Protein AF-0000000084585870 (afdb_homodimer)

Sequence (340 aa):
MYAIVGYFDEVTESKIVKLWEELWNTAITDYPYRRKGHRPHLTFSSFTEFNPDLLQEIEQLTSLYEAITLRFRLFGSFMKSDSFLLLPDPISMLTDLHQEIYSLQAAPSLYTPENWIPHMTIANHLNPDQQAAVQHLVKQRLDPFSGTLSKIALIQITEPAVIELQISTIMYAIVGYFDEVTESKIVKLWEELWNTAITDYPYRRKGHRPHLTFSSFTEFNPDLLQEIEQLTSLYEAITLRFRLFGSFMKSDSFLLLPDPISMLTDLHQEIYSLQAAPSLYTPENWIPHMTIANHLNPDQQAAVQHLVKQRLDPFSGTLSKIALIQITEPAVIELQISTI

pLDDT: mean 94.09, std 6.44, range [62.81, 98.81]

InterPro domains:
  IPR009097 Cyclic phosphodiesterase [SSF55144] (2-157)

Foldseek 3Di:
DKFKKFDWDPVVQVLLVVLLVVCVVVVLDCFQQQAAPRTWIKTLWDDDDDDPVLQVLQQVLQVVDAKDKWKFADWDDDPPFFWIWTATDDDVVVLVSSQSSVVSDPDDTPDDSVRHGIITTSGGPGDPVSSVVSVVSCVVRDHIDMIIRFKIFMWDDDRHHIGTPDIHTD/DKFKKFDWDPVVQVLLVVLQVVCVVVVLACAQQQAAPRTWIKTLWDDDDDDPVLQVLQQVLQVPDAKDKWKFADWDDDPPFFWIWTATDDDVVVLVSSQSSVVSDPDDTPDDSVRHGIITTSGGPGDPVSSVVSVVSCVVRDHIDMIIRFKIFMWDDDRHHIGTPDIHTD

Radius of gyration: 21.09 Å; Cα contacts (8 Å, |Δi|>4): 665; chains: 2; bounding box: 43×59×44 Å

Nearest PDB structures (foldseek):
  5ldo-assembly1_A  TM=6.213E-01  e=5.502E-06  Escherichia coli BL21(DE3)
  5ldo-assembly4_D  TM=6.549E-01  e=1.038E-05  Escherichia coli BL21(DE3)
  5ldi-assembly3_C  TM=6.314E-01  e=2.931E-05  Escherichia coli BL21(DE3)
  5ldi-assembly4_D  TM=6.289E-01  e=2.197E-05  Escherichia coli BL21(DE3)
  5ldo-assembly2_B  TM=6.139E-01  e=1.170E-04  Escherichia coli BL21(DE3)

Solvent-accessible surface area (backbone atoms only — not comparable to full-atom values): 18040 Å² total; per-residue (Å²): 80,34,33,37,31,33,31,51,35,69,69,43,41,50,56,52,50,54,49,47,50,50,38,39,74,68,69,58,46,59,55,67,67,61,25,47,72,59,68,76,42,34,73,49,36,39,34,80,75,87,59,77,66,48,59,59,50,48,48,57,52,29,70,76,42,67,58,44,78,37,43,35,43,33,35,30,27,48,50,87,52,38,42,38,29,39,31,52,57,82,51,68,68,60,54,50,50,38,49,55,55,48,68,66,51,87,61,82,43,81,36,37,82,93,54,51,75,74,40,31,73,70,37,55,81,37,54,72,68,39,45,53,50,52,51,52,50,45,55,72,72,45,68,63,46,73,35,36,39,30,30,43,27,38,34,38,52,52,82,64,30,41,43,78,76,44,78,36,66,45,80,33,34,38,30,34,31,51,34,68,70,43,40,50,56,51,49,52,50,47,50,50,36,39,75,68,69,56,46,59,56,65,68,60,25,45,72,57,67,72,41,35,73,49,37,39,36,80,74,86,59,78,66,48,60,58,51,49,48,59,53,30,70,76,41,66,58,43,79,37,42,34,44,33,35,31,28,48,47,87,53,39,41,38,28,40,31,52,56,83,52,68,68,59,54,50,49,39,49,55,56,47,67,67,50,87,62,81,46,80,35,37,82,91,54,52,74,75,39,31,73,70,37,56,82,37,52,73,70,37,46,52,50,50,50,52,52,45,55,71,72,42,67,64,45,75,35,38,40,30,31,42,28,38,31,38,50,52,81,64,30,40,42,78,76,44,77,36,65,44

Structure (mmCIF, N/CA/C/O backbone):
data_AF-0000000084585870-model_v1
#
loop_
_entity.id
_entity.type
_entity.pdbx_description
1 polymer '2-5 RNA ligase'
#
loop_
_atom_site.group_PDB
_atom_site.id
_atom_site.type_symbol
_atom_site.label_atom_id
_atom_site.label_alt_id
_atom_site.label_comp_id
_atom_site.label_asym_id
_atom_site.label_entity_id
_atom_site.label_seq_id
_atom_site.pdbx_PDB_ins_code
_atom_site.Cartn_x
_atom_site.Cartn_y
_atom_site.Cartn_z
_atom_site.occupancy
_atom_site.B_iso_or_equiv
_atom_site.auth_seq_id
_atom_site.auth_comp_id
_atom_site.auth_asym_id
_atom_site.auth_atom_id
_atom_site.pdbx_PDB_model_num
ATOM 1 N N . MET A 1 1 ? -3.58 26.656 2.43 1 92.31 1 MET A N 1
ATOM 2 C CA . MET A 1 1 ? -4.25 25.391 2.121 1 92.31 1 MET A CA 1
ATOM 3 C C . MET A 1 1 ? -4.766 24.734 3.391 1 92.31 1 MET A C 1
ATOM 5 O O . MET A 1 1 ? -4.211 24.938 4.473 1 92.31 1 MET A O 1
ATOM 9 N N . TYR A 1 2 ? -5.906 24.031 3.301 1 93.5 2 TYR A N 1
ATOM 10 C CA . TYR A 1 2 ? -6.512 23.344 4.441 1 93.5 2 TYR A CA 1
ATOM 11 C C . TYR A 1 2 ? -6.562 21.844 4.215 1 93.5 2 TYR A C 1
ATOM 13 O O . TYR A 1 2 ? -6.488 21.375 3.074 1 93.5 2 TYR A O 1
ATOM 21 N N . ALA A 1 3 ? -6.605 21.156 5.34 1 94.88 3 ALA A N 1
ATOM 22 C CA . ALA A 1 3 ? -6.727 19.703 5.23 1 94.88 3 ALA A CA 1
ATOM 23 C C . ALA A 1 3 ? -7.441 19.109 6.445 1 94.88 3 ALA A C 1
ATOM 25 O O . ALA A 1 3 ? -7.402 19.688 7.531 1 94.88 3 ALA A O 1
ATOM 26 N N . ILE A 1 4 ? -8.18 18.078 6.219 1 96.06 4 ILE A N 1
ATOM 27 C CA . ILE A 1 4 ? -8.672 17.219 7.289 1 96.06 4 ILE A CA 1
ATOM 28 C C . ILE A 1 4 ? -7.746 16.016 7.461 1 96.06 4 ILE A C 1
ATOM 30 O O . ILE A 1 4 ? -7.512 15.273 6.508 1 96.06 4 ILE A O 1
ATOM 34 N N . VAL A 1 5 ? -7.199 15.891 8.688 1 97.81 5 VAL A N 1
ATOM 35 C CA . VAL A 1 5 ? -6.207 14.844 8.898 1 97.81 5 VAL A CA 1
ATOM 36 C C . VAL A 1 5 ? -6.594 14 10.109 1 97.81 5 VAL A C 1
ATOM 38 O O . VAL A 1 5 ? -7.395 14.438 10.945 1 97.81 5 VAL A O 1
ATOM 41 N N . GLY A 1 6 ? -6.141 12.781 10.102 1 98.56 6 GLY A N 1
ATOM 42 C CA . GLY A 1 6 ? -6.238 11.922 11.273 1 98.56 6 GLY A CA 1
ATOM 43 C C . GLY A 1 6 ? -4.941 11.82 12.047 1 98.56 6 GLY A C 1
ATOM 44 O O . GLY A 1 6 ? -3.879 11.578 11.469 1 98.56 6 GLY A O 1
ATOM 45 N N . TYR A 1 7 ? -5.062 12.07 13.344 1 98.81 7 TYR A N 1
ATOM 46 C CA . TYR A 1 7 ? -3.928 11.914 14.25 1 98.81 7 TYR A CA 1
ATOM 47 C C . TYR A 1 7 ? -4.016 10.594 15.008 1 98.81 7 TYR A C 1
ATOM 49 O O . TYR A 1 7 ? -5.105 10.047 15.195 1 98.81 7 TYR A O 1
ATOM 57 N N . PHE A 1 8 ? -2.863 10.133 15.414 1 98.81 8 PHE A N 1
ATOM 58 C CA . PHE A 1 8 ? -2.762 8.836 16.078 1 98.81 8 PHE A CA 1
ATOM 59 C C . PHE A 1 8 ? -2.635 9.008 17.594 1 98.81 8 PHE A C 1
ATOM 61 O O . PHE A 1 8 ? -2.471 10.133 18.078 1 98.81 8 PHE A O 1
ATOM 68 N N . ASP A 1 9 ? -2.803 7.875 18.328 1 98.62 9 ASP A N 1
ATOM 69 C CA . ASP A 1 9 ? -2.598 7.879 19.781 1 98.62 9 ASP A CA 1
ATOM 70 C C . ASP A 1 9 ? -1.159 8.258 20.125 1 98.62 9 ASP A C 1
ATOM 72 O O . ASP A 1 9 ? -0.283 8.25 19.25 1 98.62 9 ASP A O 1
ATOM 76 N N . GLU A 1 10 ? -0.955 8.492 21.391 1 98.19 10 GLU A N 1
ATOM 77 C CA . GLU A 1 10 ? 0.33 9.008 21.859 1 98.19 10 GLU A CA 1
ATOM 78 C C . GLU A 1 10 ? 1.454 8.016 21.578 1 98.19 10 GLU A C 1
ATOM 80 O O . GLU A 1 10 ? 2.568 8.406 21.234 1 98.19 10 GLU A O 1
ATOM 85 N N . VAL A 1 11 ? 1.196 6.762 21.812 1 98.25 11 VAL A N 1
ATOM 86 C CA . VAL A 1 11 ? 2.207 5.727 21.625 1 98.25 11 VAL A CA 1
ATOM 87 C C . VAL A 1 11 ? 2.652 5.691 20.172 1 98.25 11 VAL A C 1
ATOM 89 O O . VAL A 1 11 ? 3.852 5.656 19.875 1 98.25 11 VAL A O 1
ATOM 92 N N . THR A 1 12 ? 1.701 5.707 19.25 1 98.62 12 THR A N 1
ATOM 93 C CA . THR A 1 12 ? 1.994 5.684 17.828 1 98.62 12 THR A CA 1
ATOM 94 C C . THR A 1 12 ? 2.74 6.945 17.406 1 98.62 12 THR A C 1
ATOM 96 O O . THR A 1 12 ? 3.742 6.871 16.688 1 98.62 12 THR A O 1
ATOM 99 N N . GLU A 1 13 ? 2.264 8.078 17.844 1 98.5 13 GLU A N 1
ATOM 100 C CA . GLU A 1 13 ? 2.918 9.336 17.484 1 98.5 13 GLU A CA 1
ATOM 101 C C . GLU A 1 13 ? 4.352 9.375 18 1 98.5 13 GLU A C 1
ATOM 103 O O . GLU A 1 13 ? 5.262 9.82 17.297 1 98.5 13 GLU A O 1
ATOM 108 N N . SER A 1 14 ? 4.508 8.953 19.219 1 98.38 14 SER A N 1
ATOM 109 C CA . SER A 1 14 ? 5.84 8.961 19.812 1 98.38 14 SER A CA 1
ATOM 110 C C . SER A 1 14 ? 6.801 8.086 19.016 1 98.38 14 SER A C 1
ATOM 112 O O . SER A 1 14 ? 7.973 8.43 18.859 1 98.38 14 SER A O 1
ATOM 114 N N . LYS A 1 15 ? 6.332 6.949 18.578 1 98.19 15 LYS A N 1
ATOM 115 C CA . LYS A 1 15 ? 7.125 6.035 17.766 1 98.19 15 LYS A CA 1
ATOM 116 C C . LYS A 1 15 ? 7.621 6.723 16.5 1 98.19 15 LYS A C 1
ATOM 118 O O . LYS A 1 15 ? 8.797 6.613 16.141 1 98.19 15 LYS A O 1
ATOM 123 N N . ILE A 1 16 ? 6.773 7.453 15.812 1 98.62 16 ILE A N 1
ATOM 124 C CA . ILE A 1 16 ? 7.105 8.109 14.555 1 98.62 16 ILE A CA 1
ATOM 125 C C . ILE A 1 16 ? 7.992 9.328 14.828 1 98.62 16 ILE A C 1
ATOM 127 O O . ILE A 1 16 ? 8.93 9.594 14.078 1 98.62 16 ILE A O 1
ATOM 131 N N . VAL A 1 17 ? 7.676 10.031 15.875 1 98.5 17 VAL A N 1
ATOM 132 C CA . VAL A 1 17 ? 8.469 11.203 16.219 1 98.5 17 VAL A CA 1
ATOM 133 C C . VAL A 1 17 ? 9.898 10.781 16.562 1 98.5 17 VAL A C 1
ATOM 135 O O . VAL A 1 17 ? 10.852 11.461 16.172 1 98.5 17 VAL A O 1
ATOM 138 N N . LYS A 1 18 ? 10.07 9.688 17.281 1 98.44 18 LYS A N 1
ATOM 139 C CA . LYS A 1 18 ? 11.406 9.172 17.562 1 98.44 18 LYS A CA 1
ATOM 140 C C . LYS A 1 18 ? 12.156 8.852 16.281 1 98.44 18 LYS A C 1
ATOM 142 O O . LYS A 1 18 ? 13.352 9.141 16.156 1 98.44 18 LYS A O 1
ATOM 147 N N . LEU A 1 19 ? 11.469 8.258 15.359 1 98.38 19 LEU A N 1
ATOM 148 C CA . LEU A 1 19 ? 12.055 7.977 14.055 1 98.38 19 LEU A CA 1
ATOM 149 C C . LEU A 1 19 ? 12.461 9.266 13.352 1 98.38 19 LEU A C 1
ATOM 151 O O . LEU A 1 19 ? 13.555 9.359 12.797 1 98.38 19 LEU A O 1
ATOM 155 N N . TRP A 1 20 ? 11.586 10.242 13.398 1 98.5 20 TRP A N 1
ATOM 156 C CA . TRP A 1 20 ? 11.844 11.531 12.773 1 98.5 20 TRP A CA 1
ATOM 157 C C . TRP A 1 20 ? 13.07 12.195 13.398 1 98.5 20 TRP A C 1
ATOM 159 O O . TRP A 1 20 ? 13.883 12.797 12.688 1 98.5 20 TRP A O 1
ATOM 169 N N . GLU A 1 21 ? 13.172 12.125 14.688 1 98.38 21 GLU A N 1
ATOM 170 C CA . GLU A 1 21 ? 14.328 12.688 15.375 1 98.38 21 GLU A CA 1
ATOM 171 C C . GLU A 1 21 ? 15.625 12.039 14.891 1 98.38 21 GLU A C 1
ATOM 173 O O . GLU A 1 21 ? 16.625 12.734 14.664 1 98.38 21 GLU A O 1
ATOM 178 N N . GLU A 1 22 ? 15.602 10.781 14.742 1 98.12 22 GLU A N 1
ATOM 179 C CA . GLU A 1 22 ? 16.797 10.086 14.273 1 98.12 22 GLU A CA 1
ATOM 180 C C . GLU A 1 22 ? 17.125 10.461 12.836 1 98.12 22 GLU A C 1
ATOM 182 O O . GLU A 1 22 ? 18.297 10.648 12.484 1 98.12 22 GLU A O 1
ATOM 187 N N . LEU A 1 23 ? 16.109 10.523 11.977 1 98.31 23 LEU A N 1
ATOM 188 C CA . LEU A 1 23 ? 16.312 10.938 10.594 1 98.31 23 LEU A CA 1
ATOM 189 C C . LEU A 1 23 ? 16.938 12.328 10.531 1 98.31 23 LEU A C 1
ATOM 191 O O . LEU A 1 23 ? 17.812 12.578 9.703 1 98.31 23 LEU A O 1
ATOM 195 N N . TRP A 1 24 ? 16.438 13.164 11.398 1 97.5 24 TRP A N 1
ATOM 196 C CA . TRP A 1 24 ? 16.938 14.531 11.461 1 97.5 24 TRP A CA 1
ATOM 197 C C . TRP A 1 24 ? 18.359 14.562 12 1 97.5 24 TRP A C 1
ATOM 199 O O . TRP A 1 24 ? 19.25 15.203 11.422 1 97.5 24 TRP A O 1
ATOM 209 N N . ASN A 1 25 ? 18.609 13.852 13.062 1 97.62 25 ASN A N 1
ATOM 210 C CA . ASN A 1 25 ? 19.906 13.859 13.734 1 97.62 25 ASN A CA 1
ATOM 211 C C . ASN A 1 25 ? 21 13.266 12.852 1 97.62 25 ASN A C 1
ATOM 213 O O . ASN A 1 25 ? 22.172 13.633 12.977 1 97.62 25 ASN A O 1
ATOM 217 N N . THR A 1 26 ? 20.672 12.398 11.93 1 97.06 26 THR A N 1
ATOM 218 C CA . THR A 1 26 ? 21.641 11.781 11.023 1 97.06 26 THR A CA 1
ATOM 219 C C . THR A 1 26 ? 21.672 12.523 9.695 1 97.06 26 THR A C 1
ATOM 221 O O . THR A 1 26 ? 22.281 12.047 8.727 1 97.06 26 THR A O 1
ATOM 224 N N . ALA A 1 27 ? 21 13.648 9.57 1 97.06 27 ALA A N 1
ATOM 225 C CA . ALA A 1 27 ? 21.016 14.562 8.438 1 97.06 27 ALA A CA 1
ATOM 226 C C . ALA A 1 27 ? 20.469 13.891 7.18 1 97.06 27 ALA A C 1
ATOM 228 O O . ALA A 1 27 ? 20.922 14.164 6.07 1 97.06 27 ALA A O 1
ATOM 229 N N . ILE A 1 28 ? 19.578 12.992 7.398 1 97.44 28 ILE A N 1
ATOM 230 C CA . ILE A 1 28 ? 18.984 12.297 6.262 1 97.44 28 ILE A CA 1
ATOM 231 C C . ILE A 1 28 ? 17.891 13.164 5.641 1 97.44 28 ILE A C 1
ATOM 233 O O . ILE A 1 28 ? 17.828 13.305 4.418 1 97.44 28 ILE A O 1
ATOM 237 N N . THR A 1 29 ? 17.047 13.734 6.418 1 97.69 29 THR A N 1
ATOM 238 C CA . THR A 1 29 ? 15.961 14.586 5.934 1 97.69 29 THR A CA 1
ATOM 239 C C . THR A 1 29 ? 15.492 15.547 7.023 1 97.69 29 THR A C 1
ATOM 241 O O . THR A 1 29 ? 15.594 15.234 8.211 1 97.69 29 THR A O 1
ATOM 244 N N . ASP A 1 30 ? 14.992 16.688 6.621 1 97.25 30 ASP A N 1
ATOM 245 C CA . ASP A 1 30 ? 14.438 17.656 7.555 1 97.25 30 ASP A CA 1
ATOM 246 C C . ASP A 1 30 ? 12.914 17.703 7.453 1 97.25 30 ASP A C 1
ATOM 248 O O . ASP A 1 30 ? 12.273 18.578 8.047 1 97.25 30 ASP A O 1
ATOM 252 N N . TYR A 1 31 ? 12.305 16.75 6.812 1 96.44 31 TYR A N 1
ATOM 253 C CA . TYR A 1 31 ? 10.898 16.719 6.441 1 96.44 31 TYR A CA 1
ATOM 254 C C . TYR A 1 31 ? 10.016 17.031 7.645 1 96.44 31 TYR A C 1
ATOM 256 O O . TYR A 1 31 ? 9.109 17.875 7.555 1 96.44 31 TYR A O 1
ATOM 264 N N . PRO A 1 32 ? 10.266 16.453 8.805 1 94.75 32 PRO A N 1
ATOM 265 C CA . PRO A 1 32 ? 9.328 16.656 9.906 1 94.75 32 PRO A CA 1
ATOM 266 C C . PRO A 1 32 ? 9.422 18.062 10.5 1 94.75 32 PRO A C 1
ATOM 268 O O . PRO A 1 32 ? 8.523 18.5 11.227 1 94.75 32 PRO A O 1
ATOM 271 N N . TYR A 1 33 ? 10.43 18.766 10.156 1 96.12 33 TYR A N 1
ATOM 272 C CA . TYR A 1 33 ? 10.695 20.016 10.859 1 96.12 33 TYR A CA 1
ATOM 273 C C . TYR A 1 33 ? 10.578 21.203 9.922 1 96.12 33 TYR A C 1
ATOM 275 O O . TYR A 1 33 ? 10.938 22.328 10.289 1 96.12 33 TYR A O 1
ATOM 283 N N . ARG A 1 34 ? 10.102 20.938 8.734 1 95.88 34 ARG A N 1
ATOM 284 C CA . ARG A 1 34 ? 9.977 22 7.75 1 95.88 34 ARG A CA 1
ATOM 285 C C . ARG A 1 34 ? 8.867 22.984 8.141 1 95.88 34 ARG A C 1
ATOM 287 O O . ARG A 1 34 ? 8.898 24.156 7.742 1 95.88 34 ARG A O 1
ATOM 294 N N . ARG A 1 35 ? 7.887 22.516 8.797 1 96.19 35 ARG A N 1
ATOM 295 C CA . ARG A 1 35 ? 6.805 23.344 9.32 1 96.19 35 ARG A CA 1
ATOM 296 C C . ARG A 1 35 ? 6.602 23.094 10.812 1 96.19 35 ARG A C 1
ATOM 298 O O . ARG A 1 35 ? 6.566 21.953 11.258 1 96.19 35 ARG A O 1
ATOM 305 N N . LYS A 1 36 ? 6.477 24.25 11.469 1 97.19 36 LYS A N 1
ATOM 306 C CA . LYS A 1 36 ? 6.18 24.141 12.891 1 97.19 36 LYS A CA 1
ATOM 307 C C . LYS A 1 36 ? 4.805 23.516 13.117 1 97.19 36 LYS A C 1
ATOM 309 O O . LYS A 1 36 ? 3.838 23.859 12.438 1 97.19 36 LYS A O 1
ATOM 314 N N . GLY A 1 37 ? 4.727 22.531 13.984 1 97.06 37 GLY A N 1
ATOM 315 C CA . GLY A 1 37 ? 3.447 21.938 14.344 1 97.06 37 GLY A CA 1
ATOM 316 C C . GLY A 1 37 ? 3.105 20.703 13.523 1 97.06 37 GLY A C 1
ATOM 317 O O . GLY A 1 37 ? 2.008 20.156 13.641 1 97.06 37 GLY A O 1
ATOM 318 N N . HIS A 1 38 ? 4.051 20.328 12.703 1 97.19 38 HIS A N 1
ATOM 319 C CA . HIS A 1 38 ? 3.84 19.125 11.898 1 97.19 38 HIS A CA 1
ATOM 320 C C . HIS A 1 38 ? 3.809 17.875 12.766 1 97.19 38 HIS A C 1
ATOM 322 O O . HIS A 1 38 ? 4.684 17.688 13.617 1 97.19 38 HIS A O 1
ATOM 328 N N . ARG A 1 39 ? 2.777 17.031 12.578 1 98.06 39 ARG A N 1
ATOM 329 C CA . ARG A 1 39 ? 2.592 15.789 13.32 1 98.06 39 ARG A CA 1
ATOM 330 C C . ARG A 1 39 ? 2.389 14.609 12.367 1 98.06 39 ARG A C 1
ATOM 332 O O . ARG A 1 39 ? 1.935 14.789 11.234 1 98.06 39 ARG A O 1
ATOM 339 N N . PRO A 1 40 ? 2.807 13.414 12.852 1 98.5 40 PRO A N 1
ATOM 340 C CA . PRO A 1 40 ? 2.396 12.25 12.062 1 98.5 40 PRO A CA 1
ATOM 341 C C . PRO A 1 40 ? 0.889 12.195 11.828 1 98.5 40 PRO A C 1
ATOM 343 O O . PRO A 1 40 ? 0.108 12.398 12.758 1 98.5 40 PRO A O 1
ATOM 346 N N . HIS A 1 41 ? 0.489 11.984 10.578 1 98.69 41 HIS A N 1
ATOM 347 C CA . HIS A 1 41 ? -0.94 12.055 10.297 1 98.69 41 HIS A CA 1
ATOM 348 C C . HIS A 1 41 ? -1.295 11.25 9.047 1 98.69 41 HIS A C 1
ATOM 350 O O . HIS A 1 41 ? -0.409 10.852 8.289 1 98.69 41 HIS A O 1
ATOM 356 N N . LEU A 1 42 ? -2.535 10.914 8.922 1 98.06 42 LEU A N 1
ATOM 357 C CA . LEU A 1 42 ? -3.174 10.492 7.68 1 98.06 42 LEU A CA 1
ATOM 358 C C . LEU A 1 42 ? -4.035 11.609 7.098 1 98.06 42 LEU A C 1
ATOM 360 O O . LEU A 1 42 ? -4.852 12.203 7.809 1 98.06 42 LEU A O 1
ATOM 364 N N . THR A 1 43 ? -3.824 11.906 5.828 1 96.56 43 THR A N 1
ATOM 365 C CA . THR A 1 43 ? -4.625 12.953 5.199 1 96.56 43 THR A CA 1
ATOM 366 C C . THR A 1 43 ? -5.891 12.367 4.582 1 96.56 43 THR A C 1
ATOM 368 O O . THR A 1 43 ? -5.828 11.398 3.818 1 96.56 43 THR A O 1
ATOM 371 N N . PHE A 1 44 ? -7.008 12.922 4.961 1 95.75 44 PHE A N 1
ATOM 372 C CA . PHE A 1 44 ? -8.281 12.477 4.418 1 95.75 44 PHE A CA 1
ATOM 373 C C . PHE A 1 44 ? -8.734 13.383 3.277 1 95.75 44 PHE A C 1
ATOM 375 O O . PHE A 1 44 ? -9.398 12.93 2.344 1 95.75 44 PHE A O 1
ATOM 382 N N . SER A 1 45 ? -8.5 14.617 3.43 1 92.88 45 SER A N 1
ATOM 383 C CA . SER A 1 45 ? -8.922 15.594 2.43 1 92.88 45 SER A CA 1
ATOM 384 C C . SER A 1 45 ? -8.086 16.875 2.514 1 92.88 45 SER A C 1
ATOM 386 O O . SER A 1 45 ? -7.555 17.203 3.576 1 92.88 45 SER A O 1
ATOM 388 N N . SER A 1 46 ? -7.945 17.5 1.414 1 92.62 46 SER A N 1
ATOM 389 C CA . SER A 1 46 ? -7.305 18.812 1.335 1 92.62 46 SER A CA 1
ATOM 390 C C . SER A 1 46 ? -8.086 19.766 0.424 1 92.62 46 SER A C 1
ATOM 392 O O . SER A 1 46 ? -8.656 19.328 -0.58 1 92.62 46 SER A O 1
ATOM 394 N N . PHE A 1 47 ? -8.117 21 0.773 1 89.75 47 PHE A N 1
ATOM 395 C CA . PHE A 1 47 ? -8.906 21.969 0.016 1 89.75 47 PHE A CA 1
ATOM 396 C C . PHE A 1 47 ? -8.383 23.391 0.237 1 89.75 47 PHE A C 1
ATOM 398 O O . PHE A 1 47 ? -7.719 23.656 1.241 1 89.75 47 PHE A O 1
ATOM 405 N N . THR A 1 48 ? -8.68 24.281 -0.698 1 88.88 48 THR A N 1
ATOM 406 C CA . THR A 1 48 ? -8.117 25.625 -0.676 1 88.88 48 THR A CA 1
ATOM 407 C C . THR A 1 48 ? -9.047 26.594 0.058 1 88.88 48 THR A C 1
ATOM 409 O O . THR A 1 48 ? -8.602 27.625 0.577 1 88.88 48 THR A O 1
ATOM 412 N N . GLU A 1 49 ? -10.289 26.281 0.05 1 84.88 49 GLU A N 1
ATOM 413 C CA . GLU A 1 49 ? -11.258 27.172 0.675 1 84.88 49 GLU A CA 1
ATOM 414 C C . GLU A 1 49 ? -11.891 26.531 1.9 1 84.88 49 GLU A C 1
ATOM 416 O O . GLU A 1 49 ? -12.273 25.359 1.863 1 84.88 49 GLU A O 1
ATOM 421 N N . PHE A 1 50 ? -11.953 27.375 2.889 1 81.81 50 PHE A N 1
ATOM 422 C CA . PHE A 1 50 ? -12.438 26.891 4.172 1 81.81 50 PHE A CA 1
ATOM 423 C C . PHE A 1 50 ? -13.859 27.375 4.434 1 81.81 50 PHE A C 1
ATOM 425 O O . PHE A 1 50 ? -14.148 28.562 4.32 1 81.81 50 PHE A O 1
ATOM 432 N N . ASN A 1 51 ? -14.734 26.484 4.715 1 86.94 51 ASN A N 1
ATOM 433 C CA . ASN A 1 51 ? -16.094 26.75 5.18 1 86.94 51 ASN A CA 1
ATOM 434 C C . ASN A 1 51 ? -16.234 26.484 6.676 1 86.94 51 ASN A C 1
ATOM 436 O O . ASN A 1 51 ? -16.125 25.344 7.117 1 86.94 51 ASN A O 1
ATOM 440 N N . PRO A 1 52 ? -16.594 27.516 7.504 1 89.06 52 PRO A N 1
ATOM 441 C CA . PRO A 1 52 ? -16.656 27.344 8.961 1 89.06 52 PRO A CA 1
ATOM 442 C C . PRO A 1 52 ? -17.641 26.266 9.383 1 89.06 52 PRO A C 1
ATOM 444 O O . PRO A 1 52 ? -17.531 25.703 10.477 1 89.06 52 PRO A O 1
ATOM 447 N N . ASP A 1 53 ? -18.625 25.953 8.578 1 90.88 53 ASP A N 1
ATOM 448 C CA . ASP A 1 53 ? -19.594 24.906 8.891 1 90.88 53 ASP A CA 1
ATOM 449 C C . ASP A 1 53 ? -18.906 23.547 9.055 1 90.88 53 ASP A C 1
ATOM 451 O O . ASP A 1 53 ? -19.453 22.641 9.695 1 90.88 53 ASP A O 1
ATOM 455 N N . LEU A 1 54 ? -17.734 23.453 8.492 1 91.31 54 LEU A N 1
ATOM 456 C CA . LEU A 1 54 ? -16.984 22.219 8.531 1 91.31 54 LEU A CA 1
ATOM 457 C C . LEU A 1 54 ? -16.625 21.828 9.961 1 91.31 54 LEU A C 1
ATOM 459 O O . LEU A 1 54 ? -16.578 20.641 10.305 1 91.31 54 LEU A O 1
ATOM 463 N N . LEU A 1 55 ? -16.422 22.875 10.75 1 93.44 55 LEU A N 1
ATOM 464 C CA . LEU A 1 55 ? -16.031 22.625 12.141 1 93.44 55 LEU A CA 1
ATOM 465 C C . LEU A 1 55 ? -17.125 21.828 12.867 1 93.44 55 LEU A C 1
ATOM 467 O O . LEU A 1 55 ? -16.828 20.812 13.492 1 93.44 55 LEU A O 1
ATOM 471 N N . GLN A 1 56 ? -18.312 22.281 12.719 1 94.44 56 GLN A N 1
ATOM 472 C CA . GLN A 1 56 ? -19.422 21.594 13.352 1 94.44 56 GLN A CA 1
ATOM 473 C C . GLN A 1 56 ? -19.672 20.219 12.711 1 94.44 56 GLN A C 1
ATOM 475 O O . GLN A 1 56 ? -19.984 19.25 13.406 1 94.44 56 GLN A O 1
ATOM 480 N N . GLU A 1 57 ? -19.531 20.156 11.492 1 94.81 57 GLU A N 1
ATOM 481 C CA . GLU A 1 57 ? -19.766 18.922 10.758 1 94.81 57 GLU A CA 1
ATOM 482 C C . GLU A 1 57 ? -18.75 17.844 11.164 1 94.81 57 GLU A C 1
ATOM 484 O O . GLU A 1 57 ? -19.109 16.672 11.336 1 94.81 57 GLU A O 1
ATOM 489 N N . ILE A 1 58 ? -17.516 18.234 11.32 1 95.06 58 ILE A N 1
ATOM 490 C CA . ILE A 1 58 ? -16.484 17.297 11.727 1 95.06 58 ILE A CA 1
ATOM 491 C C . ILE A 1 58 ? -16.766 16.781 13.133 1 95.06 58 ILE A C 1
ATOM 493 O O . ILE A 1 58 ? -16.641 15.586 13.406 1 95.06 58 ILE A O 1
ATOM 497 N N . GLU A 1 59 ? -17.125 17.688 13.977 1 95.75 59 GLU A N 1
ATOM 498 C CA . GLU A 1 59 ? -17.438 17.312 15.344 1 95.75 59 GLU A CA 1
ATOM 499 C C . GLU A 1 59 ? -18.578 16.297 15.383 1 95.75 59 GLU A C 1
ATOM 501 O O . GLU A 1 59 ? -18.516 15.32 16.125 1 95.75 59 GLU A O 1
ATOM 506 N N . GLN A 1 60 ? -19.594 16.578 14.641 1 96.31 60 GLN A N 1
ATOM 507 C CA . GLN A 1 60 ? -20.734 15.672 14.578 1 96.31 60 GLN A CA 1
ATOM 508 C C . GLN A 1 60 ? -20.328 14.312 14.023 1 96.31 60 GLN A C 1
ATOM 510 O O . GLN A 1 60 ? -20.734 13.273 14.555 1 96.31 60 GLN A O 1
ATOM 515 N N . LEU A 1 61 ? -19.562 14.336 13.016 1 96.06 61 LEU A N 1
ATOM 516 C CA . LEU A 1 61 ? -19.109 13.094 12.398 1 96.06 61 LEU A CA 1
ATOM 517 C C . LEU A 1 61 ? -18.281 12.273 13.375 1 96.06 61 LEU A C 1
ATOM 519 O O . LEU A 1 61 ? -18.484 11.062 13.508 1 96.06 61 LEU A O 1
ATOM 523 N N . THR A 1 62 ? -17.344 12.945 14.016 1 96.62 62 THR A N 1
ATOM 524 C CA . THR A 1 62 ? -16.406 12.227 14.875 1 96.62 62 THR A CA 1
ATOM 525 C C . THR A 1 62 ? -17.141 11.594 16.062 1 96.62 62 THR A C 1
ATOM 527 O O . THR A 1 62 ? -16.703 10.562 16.578 1 96.62 62 THR A O 1
ATOM 530 N N . SER A 1 63 ? -18.234 12.211 16.453 1 96.38 63 SER A N 1
ATOM 531 C CA . SER A 1 63 ? -19.016 11.68 17.578 1 96.38 63 SER A CA 1
ATOM 532 C C . SER A 1 63 ? -19.625 10.328 17.234 1 96.38 63 SER A C 1
ATOM 534 O O . SER A 1 63 ? -20.047 9.586 18.109 1 96.38 63 SER A O 1
ATOM 536 N N . LEU A 1 64 ? -19.641 9.961 15.977 1 95.62 64 LEU A N 1
ATOM 537 C CA . LEU A 1 64 ? -20.25 8.727 15.508 1 95.62 64 LEU A CA 1
ATOM 538 C C . LEU A 1 64 ? -19.203 7.625 15.367 1 95.62 64 LEU A C 1
ATOM 540 O O . LEU A 1 64 ? -19.531 6.48 15.047 1 95.62 64 LEU A O 1
ATOM 544 N N . TYR A 1 65 ? -18 7.98 15.539 1 95.75 65 TYR A N 1
ATOM 545 C CA . TYR A 1 65 ? -16.922 7.027 15.312 1 95.75 65 TYR A CA 1
ATOM 546 C C . TYR A 1 65 ? -16.156 6.742 16.594 1 95.75 65 TYR A C 1
ATOM 548 O O . TYR A 1 65 ? -16.125 7.57 17.516 1 95.75 65 TYR A O 1
ATOM 556 N N . GLU A 1 66 ? -15.633 5.562 16.641 1 96.62 66 GLU A N 1
ATOM 557 C CA . GLU A 1 66 ? -14.641 5.199 17.656 1 96.62 66 GLU A CA 1
ATOM 558 C C . GLU A 1 66 ? -13.242 5.133 17.047 1 96.62 66 GLU A C 1
ATOM 560 O O . GLU A 1 66 ? -13.078 5.176 15.828 1 96.62 66 GLU A O 1
ATOM 565 N N . ALA A 1 67 ? -12.297 5.086 17.984 1 98.06 67 ALA A N 1
ATOM 566 C CA . ALA A 1 67 ? -10.906 5 17.547 1 98.06 67 ALA A CA 1
ATOM 567 C C . ALA A 1 67 ? -10.711 3.818 16.594 1 98.06 67 ALA A C 1
ATOM 569 O O . ALA A 1 67 ? -11.328 2.766 16.766 1 98.06 67 ALA A O 1
ATOM 570 N N . ILE A 1 68 ? -9.906 4.027 15.555 1 97.88 68 ILE A N 1
ATOM 571 C CA . ILE A 1 68 ? -9.672 3.008 14.539 1 97.88 68 ILE A CA 1
ATOM 572 C C . ILE A 1 68 ? -8.234 2.496 14.648 1 97.88 68 ILE A C 1
ATOM 574 O O . ILE A 1 68 ? -7.285 3.266 14.5 1 97.88 68 ILE A O 1
ATOM 578 N N . THR A 1 69 ? -8.094 1.248 14.883 1 97.94 69 THR A N 1
ATOM 579 C CA . THR A 1 69 ? -6.766 0.643 14.922 1 97.94 69 THR A CA 1
ATOM 580 C C . THR A 1 69 ? -6.316 0.222 13.531 1 97.94 69 THR A C 1
ATOM 582 O O . THR A 1 69 ? -7.031 -0.499 12.828 1 97.94 69 THR A O 1
ATOM 585 N N . LEU A 1 70 ? -5.18 0.724 13.156 1 97.88 70 LEU A N 1
ATOM 586 C CA . LEU A 1 70 ? -4.59 0.425 11.859 1 97.88 70 LEU A CA 1
ATOM 587 C C . LEU A 1 70 ? -3.305 -0.383 12.016 1 97.88 70 LEU A C 1
ATOM 589 O O . LEU A 1 70 ? -2.498 -0.107 12.906 1 97.88 70 LEU A O 1
ATOM 593 N N . ARG A 1 71 ? -3.145 -1.391 11.172 1 97.44 71 ARG A N 1
ATOM 594 C CA . ARG A 1 71 ? -1.905 -2.16 11.141 1 97.44 71 ARG A CA 1
ATOM 595 C C . ARG A 1 71 ? -0.973 -1.652 10.047 1 97.44 71 ARG A C 1
ATOM 597 O O . ARG A 1 71 ? -1.394 -1.467 8.898 1 97.44 71 ARG A O 1
ATOM 604 N N . PHE A 1 72 ? 0.258 -1.405 10.469 1 97.94 72 PHE A N 1
ATOM 605 C CA . PHE A 1 72 ? 1.289 -0.974 9.531 1 97.94 72 PHE A CA 1
ATOM 606 C C . PHE A 1 72 ? 2.311 -2.08 9.297 1 97.94 72 PHE A C 1
ATOM 608 O O . PHE A 1 72 ? 3.162 -2.334 10.156 1 97.94 72 PHE A O 1
ATOM 615 N N . ARG A 1 73 ? 2.229 -2.668 8.172 1 97.06 73 ARG A N 1
ATOM 616 C CA . ARG A 1 73 ? 3.146 -3.754 7.844 1 97.06 73 ARG A CA 1
ATOM 617 C C . ARG A 1 73 ? 3.906 -3.459 6.555 1 97.06 73 ARG A C 1
ATOM 619 O O . ARG A 1 73 ? 4.84 -4.18 6.199 1 97.06 73 ARG A O 1
ATOM 626 N N . LEU A 1 74 ? 3.58 -2.348 5.879 1 97.31 74 LEU A N 1
ATOM 627 C CA . LEU A 1 74 ? 4.188 -1.976 4.605 1 97.31 74 LEU A CA 1
ATOM 628 C C . LEU A 1 74 ? 4.797 -0.58 4.68 1 97.31 74 LEU A C 1
ATOM 630 O O . LEU A 1 74 ? 4.266 0.297 5.367 1 97.31 74 LEU A O 1
ATOM 634 N N . PHE A 1 75 ? 5.867 -0.439 4.016 1 97.06 75 PHE A N 1
ATOM 635 C CA . PHE A 1 75 ? 6.328 0.881 3.602 1 97.06 75 PHE A CA 1
ATOM 636 C C . PHE A 1 75 ? 6.438 0.968 2.084 1 97.06 75 PHE A C 1
ATOM 638 O O . PHE A 1 75 ? 6.398 -0.054 1.395 1 97.06 75 PHE A O 1
ATOM 645 N N . GLY A 1 76 ? 6.488 2.166 1.576 1 96.44 76 GLY A N 1
ATOM 646 C CA . GLY A 1 76 ? 6.582 2.312 0.132 1 96.44 76 GLY A CA 1
ATOM 647 C C . GLY A 1 76 ? 6.652 3.76 -0.317 1 96.44 76 GLY A C 1
ATOM 648 O O . GLY A 1 76 ? 7.066 4.633 0.447 1 96.44 76 GLY A O 1
ATOM 649 N N . SER A 1 77 ? 6.395 3.92 -1.581 1 96.12 77 SER A N 1
ATOM 650 C CA . SER A 1 77 ? 6.395 5.227 -2.229 1 96.12 77 SER A CA 1
ATOM 651 C C . SER A 1 77 ? 5.461 5.246 -3.438 1 96.12 77 SER A C 1
ATOM 653 O O . SER A 1 77 ? 5.207 4.203 -4.047 1 96.12 77 SER A O 1
ATOM 655 N N . PHE A 1 78 ? 4.906 6.41 -3.668 1 95.19 78 PHE A N 1
ATOM 656 C CA . PHE A 1 78 ? 4.242 6.598 -4.953 1 95.19 78 PHE A CA 1
ATOM 657 C C . PHE A 1 78 ? 5.242 6.504 -6.098 1 95.19 78 PHE A C 1
ATOM 659 O O . PHE A 1 78 ? 6.391 6.93 -5.965 1 95.19 78 PHE A O 1
ATOM 666 N N . MET A 1 79 ? 4.688 5.996 -7.195 1 91.75 79 MET A N 1
ATOM 667 C CA . MET A 1 79 ? 5.531 5.961 -8.391 1 91.75 79 MET A CA 1
ATOM 668 C C . MET A 1 79 ? 5.871 7.371 -8.852 1 91.75 79 MET A C 1
ATOM 670 O O . MET A 1 79 ? 5.031 8.273 -8.789 1 91.75 79 MET A O 1
ATOM 674 N N . LYS A 1 80 ? 7.031 7.621 -9.273 1 86.88 80 LYS A N 1
ATOM 675 C CA . LYS A 1 80 ? 7.539 8.898 -9.766 1 86.88 80 LYS A CA 1
ATOM 676 C C . LYS A 1 80 ? 7.516 9.961 -8.664 1 86.88 80 LYS A C 1
ATOM 678 O O . LYS A 1 80 ? 7.258 11.133 -8.93 1 86.88 80 LYS A O 1
ATOM 683 N N . SER A 1 81 ? 7.457 9.508 -7.48 1 87.94 81 SER A N 1
ATOM 684 C CA . SER A 1 81 ? 7.562 10.414 -6.34 1 87.94 81 SER A CA 1
ATOM 685 C C . SER A 1 81 ? 8.844 10.164 -5.555 1 87.94 81 SER A C 1
ATOM 687 O O . SER A 1 81 ? 9.508 9.148 -5.746 1 87.94 81 SER A O 1
ATOM 689 N N . ASP A 1 82 ? 9.188 11.133 -4.781 1 91.12 82 ASP A N 1
ATOM 690 C CA . ASP A 1 82 ? 10.375 11.07 -3.938 1 91.12 82 ASP A CA 1
ATOM 691 C C . ASP A 1 82 ? 9.992 10.992 -2.461 1 91.12 82 ASP A C 1
ATOM 693 O O . ASP A 1 82 ? 10.656 11.594 -1.613 1 91.12 82 ASP A O 1
ATOM 697 N N . SER A 1 83 ? 8.875 10.375 -2.234 1 95.69 83 SER A N 1
ATOM 698 C CA . SER A 1 83 ? 8.383 10.266 -0.862 1 95.69 83 SER A CA 1
ATOM 699 C C . SER A 1 83 ? 8.68 8.891 -0.272 1 95.69 83 SER A C 1
ATOM 701 O O . SER A 1 83 ? 9.031 7.965 -1 1 95.69 83 SER A O 1
ATOM 703 N N . PHE A 1 84 ? 8.695 8.766 0.985 1 97.44 84 PHE A N 1
ATOM 704 C CA . PHE A 1 84 ? 8.719 7.523 1.753 1 97.44 84 PHE A CA 1
ATOM 705 C C . PHE A 1 84 ? 7.508 7.43 2.676 1 97.44 84 PHE A C 1
ATOM 707 O O . PHE A 1 84 ? 7.297 8.305 3.52 1 97.44 84 PHE A O 1
ATOM 714 N N . LEU A 1 85 ? 6.777 6.355 2.502 1 98.56 85 LEU A N 1
ATOM 715 C CA . LEU A 1 85 ? 5.465 6.25 3.135 1 98.56 85 LEU A CA 1
ATOM 716 C C . LEU A 1 85 ? 5.379 5 4.004 1 98.56 85 LEU A C 1
ATOM 718 O O . LEU A 1 85 ? 5.973 3.971 3.676 1 98.56 85 LEU A O 1
ATOM 722 N N . LEU A 1 86 ? 4.691 5.105 5.129 1 98.69 86 LEU A N 1
ATOM 723 C CA . LEU A 1 86 ? 4.109 3.938 5.781 1 98.69 86 LEU A CA 1
ATOM 724 C C . LEU A 1 86 ? 2.67 3.717 5.324 1 98.69 86 LEU A C 1
ATOM 726 O O . LEU A 1 86 ? 1.883 4.664 5.262 1 98.69 86 LEU A O 1
ATOM 730 N N . LEU A 1 87 ? 2.373 2.502 4.945 1 98.19 87 LEU A N 1
ATOM 731 C CA . LEU A 1 87 ? 1.072 2.172 4.375 1 98.19 87 LEU A CA 1
ATOM 732 C C . LEU A 1 87 ? 0.281 1.265 5.312 1 98.19 87 LEU A C 1
ATOM 734 O O . LEU A 1 87 ? 0.723 0.159 5.629 1 98.19 87 LEU A O 1
ATOM 738 N N . PRO A 1 88 ? -0.893 1.754 5.812 1 97.81 88 PRO A N 1
ATOM 739 C CA . PRO A 1 88 ? -1.711 0.856 6.633 1 97.81 88 PRO A CA 1
ATOM 740 C C . PRO A 1 88 ? -2.369 -0.253 5.812 1 97.81 88 PRO A C 1
ATOM 742 O O . PRO A 1 88 ? -2.639 -0.07 4.621 1 97.81 88 PRO A O 1
ATOM 745 N N . ASP A 1 89 ? -2.562 -1.415 6.523 1 95.25 89 ASP A N 1
ATOM 746 C CA . ASP A 1 89 ? -3.387 -2.449 5.902 1 95.25 89 ASP A CA 1
ATOM 747 C C . ASP A 1 89 ? -4.758 -1.9 5.516 1 95.25 89 ASP A C 1
ATOM 749 O O . ASP A 1 89 ? -5.332 -1.085 6.238 1 95.25 89 ASP A O 1
ATOM 753 N N . PRO A 1 90 ? -5.238 -2.34 4.375 1 91.81 90 PRO A N 1
ATOM 754 C CA . PRO A 1 90 ? -6.582 -1.88 4.023 1 91.81 90 PRO A CA 1
ATOM 755 C C . PRO A 1 90 ? -7.652 -2.379 4.992 1 91.81 90 PRO A C 1
ATOM 757 O O . PRO A 1 90 ? -7.645 -3.553 5.371 1 91.81 90 PRO A O 1
ATOM 760 N N . ILE A 1 91 ? -8.492 -1.485 5.383 1 89.94 91 ILE A N 1
ATOM 761 C CA . ILE A 1 91 ? -9.648 -1.873 6.18 1 89.94 91 ILE A CA 1
ATOM 762 C C . ILE A 1 91 ? -10.852 -1.015 5.789 1 89.94 91 ILE A C 1
ATOM 764 O O . ILE A 1 91 ? -10.703 0.172 5.492 1 89.94 91 ILE A O 1
ATOM 768 N N . SER A 1 92 ? -12.031 -1.644 5.824 1 88.94 92 SER A N 1
ATOM 769 C CA . SER A 1 92 ? -13.25 -0.986 5.352 1 88.94 92 SER A CA 1
ATOM 770 C C . SER A 1 92 ? -13.594 0.223 6.219 1 88.94 92 SER A C 1
ATOM 772 O O . SER A 1 92 ? -14.078 1.235 5.711 1 88.94 92 SER A O 1
ATOM 774 N N . MET A 1 93 ? -13.32 0.108 7.473 1 92.38 93 MET A N 1
ATOM 775 C CA . MET A 1 93 ? -13.672 1.185 8.398 1 92.38 93 MET A CA 1
ATOM 776 C C . MET A 1 93 ? -12.961 2.48 8.016 1 92.38 93 MET A C 1
ATOM 778 O O . MET A 1 93 ? -13.547 3.562 8.109 1 92.38 93 MET A O 1
ATOM 782 N N . LEU A 1 94 ? -11.758 2.389 7.621 1 94.56 94 LEU A N 1
ATOM 783 C CA . LEU A 1 94 ? -10.992 3.564 7.223 1 94.56 94 LEU A CA 1
ATOM 784 C C . LEU A 1 94 ? -11.547 4.16 5.93 1 94.56 94 LEU A C 1
ATOM 786 O O . LEU A 1 94 ? -11.68 5.379 5.812 1 94.56 94 LEU A O 1
ATOM 790 N N . THR A 1 95 ? -11.852 3.305 5.023 1 92 95 THR A N 1
ATOM 791 C CA . THR A 1 95 ? -12.414 3.754 3.758 1 92 95 THR A CA 1
ATOM 792 C C . THR A 1 95 ? -13.773 4.414 3.975 1 92 95 THR A C 1
ATOM 794 O O . THR A 1 95 ? -14.086 5.422 3.336 1 92 95 THR A O 1
ATOM 797 N N . ASP A 1 96 ? -14.562 3.838 4.824 1 92.81 96 ASP A N 1
ATOM 798 C CA . ASP A 1 96 ? -15.859 4.414 5.16 1 92.81 96 ASP A CA 1
ATOM 799 C C . ASP A 1 96 ? -15.703 5.805 5.77 1 92.81 96 ASP A C 1
ATOM 801 O O . ASP A 1 96 ? -16.438 6.73 5.414 1 92.81 96 ASP A O 1
ATOM 805 N N . LEU A 1 97 ? -14.789 5.887 6.648 1 95.44 97 LEU A N 1
ATOM 806 C CA . LEU A 1 97 ? -14.531 7.176 7.277 1 95.44 97 LEU A CA 1
ATOM 807 C C . LEU A 1 97 ? -14.109 8.211 6.238 1 95.44 97 LEU A C 1
ATOM 809 O O . LEU A 1 97 ? -14.555 9.359 6.277 1 95.44 97 LEU A O 1
ATOM 813 N N . HIS A 1 98 ? -13.234 7.832 5.371 1 95.38 98 HIS A N 1
ATOM 814 C CA . HIS A 1 98 ? -12.82 8.742 4.309 1 95.38 98 HIS A CA 1
ATOM 815 C C . HIS A 1 98 ? -14.016 9.219 3.492 1 95.38 98 HIS A C 1
ATOM 817 O O . HIS A 1 98 ? -14.117 10.398 3.166 1 95.38 98 HIS A O 1
ATOM 823 N N . GLN A 1 99 ? -14.867 8.289 3.111 1 92.38 99 GLN A N 1
ATOM 824 C CA . GLN A 1 99 ? -16.047 8.641 2.314 1 92.38 99 GLN A CA 1
ATOM 825 C C . GLN A 1 99 ? -16.922 9.664 3.041 1 92.38 99 GLN A C 1
ATOM 827 O O . GLN A 1 99 ? -17.422 10.602 2.426 1 92.38 99 GLN A O 1
ATOM 832 N N . GLU A 1 100 ? -17.078 9.453 4.285 1 94.06 100 GLU A N 1
ATOM 833 C CA . GLU A 1 100 ? -17.875 10.375 5.082 1 94.06 100 GLU A CA 1
ATOM 834 C C . GLU A 1 100 ? -17.234 11.75 5.152 1 94.06 100 GLU A C 1
ATOM 836 O O . GLU A 1 100 ? -17.906 12.773 5.016 1 94.06 100 GLU A O 1
ATOM 841 N N . ILE A 1 101 ? -15.938 11.797 5.375 1 94 101 ILE A N 1
ATOM 842 C CA . ILE A 1 101 ? -15.211 13.055 5.453 1 94 101 ILE A CA 1
ATOM 843 C C . ILE A 1 101 ? -15.273 13.773 4.102 1 94 101 ILE A C 1
ATOM 845 O O . ILE A 1 101 ? -15.477 14.984 4.047 1 94 101 ILE A O 1
ATOM 849 N N . TYR A 1 102 ? -15.086 13.016 3.102 1 90.62 102 TYR A N 1
ATOM 850 C CA . TYR A 1 102 ? -15.133 13.578 1.757 1 90.62 102 TYR A CA 1
ATOM 851 C C . TYR A 1 102 ? -16.484 14.219 1.479 1 90.62 102 TYR A C 1
ATOM 853 O O . TYR A 1 102 ? -16.562 15.242 0.789 1 90.62 102 TYR A O 1
ATOM 861 N N . SER A 1 103 ? -17.516 13.602 1.935 1 89.5 103 SER A N 1
ATOM 862 C CA . SER A 1 103 ? -18.859 14.086 1.695 1 89.5 103 SER A CA 1
ATOM 863 C C . SER A 1 103 ? -19.109 15.43 2.389 1 89.5 103 SER A C 1
ATOM 865 O O . SER A 1 103 ? -20.062 16.141 2.061 1 89.5 103 SER A O 1
ATOM 867 N N . LEU A 1 104 ? -18.281 15.727 3.373 1 86.19 104 LEU A N 1
ATOM 868 C CA . LEU A 1 104 ? -18.438 16.984 4.098 1 86.19 104 LEU A CA 1
ATOM 869 C C . LEU A 1 104 ? -17.938 18.156 3.26 1 86.19 104 LEU A C 1
ATOM 871 O O . LEU A 1 104 ? -18.281 19.312 3.531 1 86.19 104 LEU A O 1
ATOM 875 N N . GLN A 1 105 ? -17.047 17.797 2.377 1 75.75 105 GLN A N 1
ATOM 876 C CA . GLN A 1 105 ? -16.344 18.875 1.696 1 75.75 105 GLN A CA 1
ATOM 877 C C . GLN A 1 105 ? -17.156 19.406 0.517 1 75.75 105 GLN A C 1
ATOM 879 O O . GLN A 1 105 ? -17.812 18.641 -0.187 1 75.75 105 GLN A O 1
ATOM 884 N N . ALA A 1 106 ? -17.391 20.688 0.572 1 63.06 106 ALA A N 1
ATOM 885 C CA . ALA A 1 106 ? -18.109 21.375 -0.494 1 63.06 106 ALA A CA 1
ATOM 886 C C . ALA A 1 106 ? -17.219 21.578 -1.718 1 63.06 106 ALA A C 1
ATOM 888 O O . ALA A 1 106 ? -17.703 21.594 -2.852 1 63.06 106 ALA A O 1
ATOM 889 N N . ALA A 1 107 ? -15.961 21.781 -1.463 1 63.44 107 ALA A N 1
ATOM 890 C CA . ALA A 1 107 ? -15.039 22.109 -2.543 1 63.44 107 ALA A CA 1
ATOM 891 C C . ALA A 1 107 ? -14.336 20.875 -3.074 1 63.44 107 ALA A C 1
ATOM 893 O O . ALA A 1 107 ? -14.195 19.875 -2.357 1 63.44 107 ALA A O 1
ATOM 894 N N . PRO A 1 108 ? -13.984 20.969 -4.344 1 64.81 108 PRO A N 1
ATOM 895 C CA . PRO A 1 108 ? -13.289 19.828 -4.934 1 64.81 108 PRO A CA 1
ATOM 896 C C . PRO A 1 108 ? -12 19.484 -4.191 1 64.81 108 PRO A C 1
ATOM 898 O O . PRO A 1 108 ? -11.289 20.375 -3.727 1 64.81 108 PRO A O 1
ATOM 901 N N . SER A 1 109 ? -11.844 18.391 -3.734 1 70.56 109 SER A N 1
ATOM 902 C CA . SER A 1 109 ? -10.656 17.859 -3.078 1 70.56 109 SER A CA 1
ATOM 903 C C . SER A 1 109 ? -9.844 16.984 -4.023 1 70.56 109 SER A C 1
ATOM 905 O O . SER A 1 109 ? -10.414 16.312 -4.891 1 70.56 109 SER A O 1
ATOM 907 N N . LEU A 1 110 ? -8.516 17 -3.809 1 69.56 110 LEU A N 1
ATOM 908 C CA . LEU A 1 110 ? -7.598 16.141 -4.539 1 69.56 110 LEU A CA 1
ATOM 909 C C . LEU A 1 110 ? -7.781 14.68 -4.129 1 69.56 110 LEU A C 1
ATOM 911 O O . LEU A 1 110 ? -7.414 13.766 -4.871 1 69.56 110 LEU A O 1
ATOM 915 N N . TYR A 1 111 ? -8.422 14.547 -2.986 1 77 111 TYR A N 1
ATOM 916 C CA . TYR A 1 111 ? -8.547 13.211 -2.43 1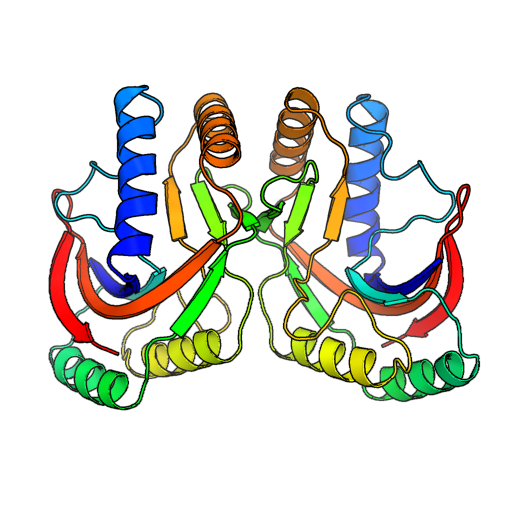 77 111 TYR A CA 1
ATOM 917 C C . TYR A 1 111 ? -9.961 12.672 -2.605 1 77 111 TYR A C 1
ATOM 919 O O . TYR A 1 111 ? -10.648 12.383 -1.623 1 77 111 TYR A O 1
ATOM 927 N N . THR A 1 112 ? -10.344 12.445 -3.869 1 80.94 112 THR A N 1
ATOM 928 C CA . THR A 1 112 ? -11.625 11.805 -4.121 1 80.94 112 THR A CA 1
ATOM 929 C C . THR A 1 112 ? -11.602 10.352 -3.678 1 80.94 112 THR A C 1
ATOM 931 O O . THR A 1 112 ? -10.531 9.758 -3.518 1 80.94 112 THR A O 1
ATOM 934 N N . PRO A 1 113 ? -12.781 9.852 -3.373 1 80 113 PRO A N 1
ATOM 935 C CA . PRO A 1 113 ? -12.828 8.445 -2.967 1 80 113 PRO A CA 1
ATOM 936 C C . PRO A 1 113 ? -12.102 7.52 -3.941 1 80 113 PRO A C 1
ATOM 938 O O . PRO A 1 113 ? -11.5 6.527 -3.523 1 80 113 PRO A O 1
ATOM 941 N N . GLU A 1 114 ? -12.125 7.84 -5.195 1 81.94 114 GLU A N 1
ATOM 942 C CA . GLU A 1 114 ? -11.461 7.008 -6.199 1 81.94 114 GLU A CA 1
ATOM 943 C C . GLU A 1 114 ? -9.969 7.305 -6.27 1 81.94 114 GLU A C 1
ATOM 945 O O . GLU A 1 114 ? -9.211 6.57 -6.91 1 81.94 114 GLU A O 1
ATOM 950 N N . ASN A 1 115 ? -9.586 8.367 -5.613 1 87.88 115 ASN A N 1
ATOM 951 C CA . ASN A 1 115 ? -8.188 8.797 -5.676 1 87.88 115 ASN A CA 1
ATOM 952 C C . ASN A 1 115 ? -7.605 9.008 -4.281 1 87.88 115 ASN A C 1
ATOM 954 O O . ASN A 1 115 ? -6.906 9.992 -4.039 1 87.88 115 ASN A O 1
ATOM 958 N N . TRP A 1 116 ? -8.023 8.25 -3.412 1 93.56 116 TRP A N 1
ATOM 959 C CA . TRP A 1 116 ? -7.48 8.32 -2.062 1 93.56 116 TRP A CA 1
ATOM 960 C C . TRP A 1 116 ? -6.758 7.027 -1.698 1 93.56 116 TRP A C 1
ATOM 962 O O . TRP A 1 116 ? -7.352 5.945 -1.74 1 93.56 116 TRP A O 1
ATOM 972 N N . ILE A 1 117 ? -5.488 7.133 -1.396 1 95.25 117 ILE A N 1
ATOM 973 C CA . ILE A 1 117 ? -4.656 6.043 -0.892 1 95.25 117 ILE A CA 1
ATOM 974 C C . ILE A 1 117 ? -4.164 6.379 0.514 1 95.25 117 ILE A C 1
ATOM 976 O O . ILE A 1 117 ? -3.307 7.246 0.687 1 95.25 117 ILE A O 1
ATOM 980 N N . PRO A 1 118 ? -4.703 5.688 1.505 1 96.56 118 PRO A N 1
ATOM 981 C CA . PRO A 1 118 ? -4.266 5.992 2.869 1 96.56 118 PRO A CA 1
ATOM 982 C C . PRO A 1 118 ? -2.775 5.738 3.08 1 96.56 118 PRO A C 1
ATOM 984 O O . PRO A 1 118 ? -2.264 4.684 2.703 1 96.56 118 PRO A O 1
ATOM 987 N N . HIS A 1 119 ? -2.098 6.699 3.639 1 97.88 119 HIS A N 1
ATOM 988 C CA . HIS A 1 119 ? -0.675 6.559 3.932 1 97.88 119 HIS A CA 1
ATOM 989 C C . HIS A 1 119 ? -0.229 7.566 4.984 1 97.88 119 HIS A C 1
ATOM 991 O O . HIS A 1 119 ? -0.908 8.57 5.219 1 97.88 119 HIS A O 1
ATOM 997 N N . MET A 1 120 ? 0.788 7.281 5.684 1 98.5 120 MET A N 1
ATOM 998 C CA . MET A 1 120 ? 1.519 8.203 6.551 1 98.5 120 MET A CA 1
ATOM 999 C C . MET A 1 120 ? 2.867 8.57 5.938 1 98.5 120 MET A C 1
ATOM 1001 O O . MET A 1 120 ? 3.723 7.703 5.75 1 98.5 120 MET A O 1
ATOM 1005 N N . THR A 1 121 ? 2.996 9.844 5.57 1 98 121 THR A N 1
ATOM 1006 C CA . THR A 1 121 ? 4.254 10.289 4.98 1 98 121 THR A CA 1
ATOM 1007 C C . THR A 1 121 ? 5.34 10.406 6.047 1 98 121 THR A C 1
ATOM 1009 O O . THR A 1 121 ? 5.164 11.117 7.039 1 98 121 THR A O 1
ATOM 1012 N N . ILE A 1 122 ? 6.402 9.695 5.852 1 98.56 122 ILE A N 1
ATOM 1013 C CA . ILE A 1 122 ? 7.539 9.781 6.758 1 98.56 122 ILE A CA 1
ATOM 1014 C C . ILE A 1 122 ? 8.508 10.859 6.273 1 98.56 122 ILE A C 1
ATOM 1016 O O . ILE A 1 122 ? 9.094 11.586 7.082 1 98.56 122 ILE A O 1
ATOM 1020 N N . ALA A 1 123 ? 8.672 10.891 5.004 1 97.94 123 ALA A N 1
ATOM 1021 C CA . ALA A 1 123 ? 9.516 11.906 4.379 1 97.94 123 ALA A CA 1
ATOM 1022 C C . ALA A 1 123 ? 9.141 12.102 2.914 1 97.94 123 ALA A C 1
ATOM 1024 O O . ALA A 1 123 ? 8.492 11.242 2.309 1 97.94 123 ALA A O 1
ATOM 1025 N N . ASN A 1 124 ? 9.461 13.281 2.377 1 96.19 124 ASN A N 1
ATOM 1026 C CA . ASN A 1 124 ? 9.234 13.578 0.965 1 96.19 124 ASN A CA 1
ATOM 1027 C C . ASN A 1 124 ? 10.398 14.359 0.365 1 96.19 124 ASN A C 1
ATOM 1029 O O . ASN A 1 124 ? 11.359 14.688 1.064 1 96.19 124 ASN A O 1
ATOM 1033 N N . HIS A 1 125 ? 10.406 14.461 -0.99 1 95.06 125 HIS A N 1
ATOM 1034 C CA . HIS A 1 125 ? 11.445 15.148 -1.748 1 95.06 125 HIS A CA 1
ATOM 1035 C C . HIS A 1 125 ? 12.82 14.57 -1.455 1 95.06 125 HIS A C 1
ATOM 1037 O O . HIS A 1 125 ? 13.773 15.32 -1.191 1 95.06 125 HIS A O 1
ATOM 1043 N N . LEU A 1 126 ? 12.875 13.32 -1.413 1 95.69 126 LEU A N 1
ATOM 1044 C CA . LEU A 1 126 ? 14.117 12.609 -1.146 1 95.69 126 LEU A CA 1
ATOM 1045 C C . LEU A 1 126 ? 14.875 12.328 -2.441 1 95.69 126 LEU A C 1
ATOM 1047 O O . LEU A 1 126 ? 14.273 11.945 -3.445 1 95.69 126 LEU A O 1
ATOM 1051 N N . ASN A 1 127 ? 16.125 12.656 -2.459 1 92.31 127 ASN A N 1
ATOM 1052 C CA . ASN A 1 127 ? 16.938 12.117 -3.545 1 92.31 127 ASN A CA 1
ATOM 1053 C C . ASN A 1 127 ? 17.203 10.633 -3.359 1 92.31 127 ASN A C 1
ATOM 1055 O O . ASN A 1 127 ? 16.844 10.055 -2.332 1 92.31 127 ASN A O 1
ATOM 1059 N N . PRO A 1 128 ? 17.812 9.945 -4.32 1 88 128 PRO A N 1
ATOM 1060 C CA . PRO A 1 128 ? 17.984 8.492 -4.254 1 88 128 PRO A CA 1
ATOM 1061 C C . PRO A 1 128 ? 18.781 8.047 -3.031 1 88 128 PRO A C 1
ATOM 1063 O O . PRO A 1 128 ? 18.422 7.051 -2.393 1 88 128 PRO A O 1
ATOM 1066 N N . ASP A 1 129 ? 19.812 8.766 -2.711 1 92 129 ASP A N 1
ATOM 1067 C CA . ASP A 1 129 ? 20.609 8.414 -1.547 1 92 129 ASP A CA 1
ATOM 1068 C C . ASP A 1 129 ? 19.812 8.562 -0.256 1 92 129 ASP A C 1
ATOM 1070 O O . ASP A 1 129 ? 19.906 7.715 0.636 1 92 129 ASP A O 1
ATOM 1074 N N . GLN A 1 130 ? 19.062 9.625 -0.17 1 94.94 130 GLN A N 1
ATOM 1075 C CA . GLN A 1 130 ? 18.219 9.852 0.994 1 94.94 130 GLN A CA 1
ATOM 1076 C C . GLN A 1 130 ? 17.141 8.773 1.111 1 94.94 130 GLN A C 1
ATOM 1078 O O . GLN A 1 130 ? 16.828 8.312 2.213 1 94.94 130 GLN A O 1
ATOM 1083 N N . GLN A 1 131 ? 16.594 8.422 -0.015 1 93 131 GLN A N 1
ATOM 1084 C CA . GLN A 1 131 ? 15.578 7.371 -0.032 1 93 131 GLN A CA 1
ATOM 1085 C C . GLN A 1 131 ? 16.125 6.07 0.549 1 93 131 GLN A C 1
ATOM 1087 O O . GLN A 1 131 ? 15.469 5.426 1.368 1 93 131 GLN A O 1
ATOM 1092 N N . ALA A 1 132 ? 17.281 5.695 0.083 1 90.44 132 ALA A N 1
ATOM 1093 C CA . ALA A 1 132 ? 17.922 4.477 0.572 1 90.44 132 ALA A CA 1
ATOM 1094 C C . ALA A 1 132 ? 18.203 4.566 2.068 1 90.44 132 ALA A C 1
ATOM 1096 O O . ALA A 1 132 ? 18.016 3.594 2.803 1 90.44 132 ALA A O 1
ATOM 1097 N N . ALA A 1 133 ? 18.656 5.703 2.471 1 94.75 133 ALA A N 1
ATOM 1098 C CA . ALA A 1 133 ? 18.984 5.906 3.877 1 94.75 133 ALA A CA 1
ATOM 1099 C C . ALA A 1 133 ? 17.734 5.824 4.754 1 94.75 133 ALA A C 1
ATOM 1101 O O . ALA A 1 133 ? 17.766 5.211 5.824 1 94.75 133 ALA A O 1
ATOM 1102 N N . VAL A 1 134 ? 16.641 6.469 4.34 1 96.44 134 VAL A N 1
ATOM 1103 C CA . VAL A 1 134 ? 15.383 6.426 5.086 1 96.44 134 VAL A CA 1
ATOM 1104 C C . VAL A 1 134 ? 14.898 4.98 5.195 1 96.44 134 VAL A C 1
ATOM 1106 O O . VAL A 1 134 ? 14.516 4.527 6.273 1 96.44 134 VAL A O 1
ATOM 1109 N N . GLN A 1 135 ? 14.938 4.301 4.09 1 93.31 135 GLN A N 1
ATOM 1110 C CA . GLN A 1 135 ? 14.492 2.912 4.066 1 93.31 135 GLN A CA 1
ATOM 1111 C C . GLN A 1 135 ? 15.312 2.055 5.027 1 93.31 135 GLN A C 1
ATOM 1113 O O . GLN A 1 135 ? 14.758 1.236 5.766 1 93.31 135 GLN A O 1
ATOM 1118 N N . HIS A 1 136 ? 16.578 2.242 4.945 1 92.19 136 HIS A N 1
ATOM 1119 C CA . HIS A 1 136 ? 17.453 1.486 5.824 1 92.19 136 HIS A CA 1
ATOM 1120 C C . HIS A 1 136 ? 17.141 1.742 7.289 1 92.19 136 HIS A C 1
ATOM 1122 O O . HIS A 1 136 ? 17.016 0.801 8.078 1 92.19 136 HIS A O 1
ATOM 1128 N N . LEU A 1 137 ? 17.016 2.955 7.637 1 95.31 137 LEU A N 1
ATOM 1129 C CA . LEU A 1 137 ? 16.734 3.316 9.023 1 95.31 137 LEU A CA 1
ATOM 1130 C C . LEU A 1 137 ? 15.383 2.789 9.469 1 95.31 137 LEU A C 1
ATOM 1132 O O . LEU A 1 137 ? 15.25 2.26 10.578 1 95.31 137 LEU A O 1
ATOM 1136 N N . VAL A 1 138 ? 14.383 2.959 8.656 1 95.19 138 VAL A N 1
ATOM 1137 C CA . VAL A 1 138 ? 13.031 2.504 8.984 1 95.19 138 VAL A CA 1
ATOM 1138 C C . VAL A 1 138 ? 13.031 0.991 9.188 1 95.19 138 VAL A C 1
ATOM 1140 O O . VAL A 1 138 ? 12.445 0.489 10.148 1 95.19 138 VAL A O 1
ATOM 1143 N N . LYS A 1 139 ? 13.703 0.273 8.32 1 92 139 LYS A N 1
ATOM 1144 C CA . LYS A 1 139 ? 13.773 -1.181 8.438 1 92 139 LYS A CA 1
ATOM 1145 C C . LYS A 1 139 ? 14.453 -1.594 9.742 1 92 139 LYS A C 1
ATOM 1147 O O . LYS A 1 139 ? 14.109 -2.621 10.328 1 92 139 LYS A O 1
ATOM 1152 N N . GLN A 1 140 ? 15.336 -0.813 10.172 1 92.81 140 GLN A N 1
ATOM 1153 C CA . GLN A 1 140 ? 16.062 -1.111 11.391 1 92.81 140 GLN A CA 1
ATOM 1154 C C . GLN A 1 140 ? 15.234 -0.776 12.625 1 92.81 140 GLN A C 1
ATOM 1156 O O . GLN A 1 140 ? 15.32 -1.466 13.648 1 92.81 140 GLN A O 1
ATOM 1161 N N . ARG A 1 141 ? 14.453 0.25 12.523 1 95.25 141 ARG A N 1
ATOM 1162 C CA . ARG A 1 141 ? 13.859 0.82 13.734 1 95.25 141 ARG A CA 1
ATOM 1163 C C . ARG A 1 141 ? 12.406 0.387 13.891 1 95.25 141 ARG A C 1
ATOM 1165 O O . ARG A 1 141 ? 11.875 0.372 15 1 95.25 141 ARG A O 1
ATOM 1172 N N . LEU A 1 142 ? 11.812 0.148 12.781 1 95.12 142 LEU A N 1
ATOM 1173 C CA . LEU A 1 142 ? 10.383 -0.128 12.859 1 95.12 142 LEU A CA 1
ATOM 1174 C C . LEU A 1 142 ? 10.086 -1.581 12.5 1 95.12 142 LEU A C 1
ATOM 1176 O O . LEU A 1 142 ? 10.438 -2.043 11.414 1 95.12 142 LEU A O 1
ATOM 1180 N N . ASP A 1 143 ? 9.484 -2.287 13.453 1 96.12 143 ASP A N 1
ATOM 1181 C CA . ASP A 1 143 ? 8.797 -3.541 13.164 1 96.12 143 ASP A CA 1
ATOM 1182 C C . ASP A 1 143 ? 7.332 -3.291 12.812 1 96.12 143 ASP A C 1
ATOM 1184 O O . ASP A 1 143 ? 6.801 -2.209 13.07 1 96.12 143 ASP A O 1
ATOM 1188 N N . PRO A 1 144 ? 6.77 -4.293 12.102 1 96.88 144 PRO A N 1
ATOM 1189 C CA . PRO A 1 144 ? 5.32 -4.129 11.961 1 96.88 144 PRO A CA 1
ATOM 1190 C C . PRO A 1 144 ? 4.645 -3.74 13.273 1 96.88 144 PRO A C 1
ATOM 1192 O O . PRO A 1 144 ? 5.02 -4.238 14.344 1 96.88 144 PRO A O 1
ATOM 1195 N N . PHE A 1 145 ? 3.664 -2.824 13.203 1 98 145 PHE A N 1
ATOM 1196 C CA . PHE A 1 145 ? 3.043 -2.342 14.43 1 98 145 PHE A CA 1
ATOM 1197 C C . PHE A 1 145 ? 1.6 -1.925 14.18 1 98 145 PHE A C 1
ATOM 1199 O O . PHE A 1 145 ? 1.18 -1.785 13.031 1 98 145 PHE A O 1
ATOM 1206 N N . SER A 1 146 ? 0.899 -1.83 15.266 1 98.19 146 SER A N 1
ATOM 1207 C CA . SER A 1 146 ? -0.448 -1.271 15.227 1 98.19 146 SER A CA 1
ATOM 1208 C C . SER A 1 146 ? -0.476 0.147 15.789 1 98.19 146 SER A C 1
ATOM 1210 O O . SER A 1 146 ? 0.203 0.446 16.766 1 98.19 146 SER A O 1
ATOM 1212 N N . GLY A 1 147 ? -1.077 0.998 15.055 1 98.5 147 GLY A N 1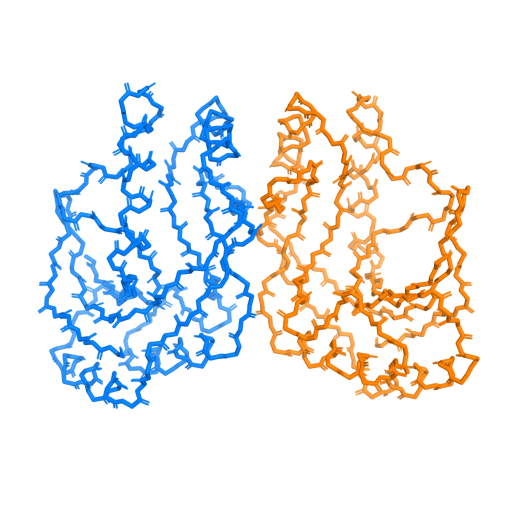
ATOM 1213 C CA . GLY A 1 147 ? -1.332 2.357 15.5 1 98.5 147 GLY A CA 1
ATOM 1214 C C . GLY A 1 147 ? -2.809 2.695 15.57 1 98.5 147 GLY A C 1
ATOM 1215 O O . GLY A 1 147 ? -3.588 2.279 14.711 1 98.5 147 GLY A O 1
ATOM 1216 N N . THR A 1 148 ? -3.172 3.482 16.547 1 98.62 148 THR A N 1
ATOM 1217 C CA . THR A 1 148 ? -4.582 3.812 16.734 1 98.62 148 THR A CA 1
ATOM 1218 C C . THR A 1 148 ? -4.863 5.242 16.281 1 98.62 148 THR A C 1
ATOM 1220 O O . THR A 1 148 ? -4.312 6.195 16.844 1 98.62 148 THR A O 1
ATOM 1223 N N . LEU A 1 149 ? -5.641 5.336 15.195 1 98.62 149 LEU A N 1
ATOM 1224 C CA . LEU A 1 149 ? -6.18 6.629 14.789 1 98.62 149 LEU A CA 1
ATOM 1225 C C . LEU A 1 149 ? -7.234 7.113 15.781 1 98.62 149 LEU A C 1
ATOM 1227 O O . LEU A 1 149 ? -8.312 6.52 15.891 1 98.62 149 LEU A O 1
ATOM 1231 N N . SER A 1 150 ? -6.969 8.227 16.469 1 98.44 150 SER A N 1
ATOM 1232 C CA . SER A 1 150 ? -7.816 8.547 17.609 1 98.44 150 SER A CA 1
ATOM 1233 C C . SER A 1 150 ? -8.391 9.953 17.5 1 98.44 150 SER A C 1
ATOM 1235 O O . SER A 1 150 ? -9.305 10.32 18.25 1 98.44 150 SER A O 1
ATOM 1237 N N . LYS A 1 151 ? -7.938 10.758 16.609 1 98.56 151 LYS A N 1
ATOM 1238 C CA . LYS A 1 151 ? -8.422 12.125 16.453 1 98.56 151 LYS A CA 1
ATOM 1239 C C . LYS A 1 151 ? -8.555 12.508 14.984 1 98.56 151 LYS A C 1
ATOM 1241 O O . LYS A 1 151 ? -7.805 12.016 14.141 1 98.56 151 LYS A O 1
ATOM 1246 N N . ILE A 1 152 ? -9.508 13.336 14.695 1 98.19 152 ILE A N 1
ATOM 1247 C CA . ILE A 1 152 ? -9.641 14.008 13.406 1 98.19 152 ILE A CA 1
ATOM 1248 C C . ILE A 1 152 ? -9.453 15.516 13.594 1 98.19 152 ILE A C 1
ATOM 1250 O O . ILE A 1 152 ? -10.055 16.109 14.484 1 98.19 152 ILE A O 1
ATOM 1254 N N . ALA A 1 153 ? -8.602 16.078 12.773 1 97.62 153 ALA A N 1
ATOM 1255 C CA . ALA A 1 153 ? -8.297 17.5 12.938 1 97.62 153 ALA A CA 1
ATOM 1256 C C . ALA A 1 153 ? -8.477 18.25 11.625 1 97.62 153 ALA A C 1
ATOM 1258 O O . ALA A 1 153 ? -8.188 17.719 10.547 1 97.62 153 ALA A O 1
ATOM 1259 N N . LEU A 1 154 ? -9 19.406 11.711 1 96.38 154 LEU A N 1
ATOM 1260 C CA . LEU A 1 154 ? -8.898 20.391 10.648 1 96.38 154 LEU A CA 1
ATOM 1261 C C . LEU A 1 154 ? -7.66 21.266 10.836 1 96.38 154 LEU A C 1
ATOM 1263 O O . LEU A 1 154 ? -7.48 21.875 11.891 1 96.38 154 LEU A O 1
ATOM 1267 N N . ILE A 1 155 ? -6.859 21.281 9.773 1 96.94 155 ILE A N 1
ATOM 1268 C CA . ILE A 1 155 ? -5.617 22.031 9.914 1 96.94 155 ILE A CA 1
ATOM 1269 C C . ILE A 1 155 ? -5.488 23.031 8.773 1 96.94 155 ILE A C 1
ATOM 1271 O O . ILE A 1 155 ? -6.094 22.844 7.711 1 96.94 155 ILE A O 1
ATOM 1275 N N . GLN A 1 156 ? -4.805 24.094 9.023 1 96.44 156 GLN A N 1
ATOM 1276 C CA . GLN A 1 156 ? -4.336 25.031 8.008 1 96.44 156 GLN A CA 1
ATOM 1277 C C . GLN A 1 156 ? -2.834 24.891 7.777 1 96.44 156 GLN A C 1
ATOM 1279 O O . GLN A 1 156 ? -2.051 24.922 8.727 1 96.44 156 GLN A O 1
ATOM 1284 N N . ILE A 1 157 ? -2.482 24.656 6.559 1 96.25 157 ILE A N 1
ATOM 1285 C CA . ILE A 1 157 ? -1.076 24.5 6.207 1 96.25 157 ILE A CA 1
ATOM 1286 C C . ILE A 1 157 ? -0.541 25.812 5.633 1 96.25 157 ILE A C 1
ATOM 1288 O O . ILE A 1 157 ? -0.995 26.266 4.582 1 96.25 157 ILE A O 1
ATOM 1292 N N . THR A 1 158 ? 0.381 26.375 6.336 1 95.31 158 THR A N 1
ATOM 1293 C CA . THR A 1 158 ? 1.076 27.578 5.902 1 95.31 158 THR A CA 1
ATOM 1294 C C . THR A 1 158 ? 2.561 27.297 5.688 1 95.31 158 THR A C 1
ATOM 1296 O O . THR A 1 158 ? 3.033 26.188 5.938 1 95.31 158 THR A O 1
ATOM 1299 N N . GLU A 1 159 ? 3.311 28.281 5.168 1 91.12 159 GLU A N 1
ATOM 1300 C CA . GLU A 1 159 ? 4.723 28.062 4.859 1 91.12 159 GLU A CA 1
ATOM 1301 C C . GLU A 1 159 ? 5.52 27.734 6.117 1 91.12 159 GLU A C 1
ATOM 1303 O O . GLU A 1 159 ? 6.266 26.75 6.137 1 91.12 159 GLU A O 1
ATOM 1308 N N . PRO A 1 160 ? 5.32 28.438 7.125 1 94.44 160 PRO A N 1
ATOM 1309 C CA . PRO A 1 160 ? 6.188 28.188 8.281 1 94.44 160 PRO A CA 1
ATOM 1310 C C . PRO A 1 160 ? 5.574 27.203 9.273 1 94.44 160 PRO A C 1
ATOM 1312 O O . PRO A 1 160 ? 6.27 26.703 10.156 1 94.44 160 PRO A O 1
ATOM 1315 N N . ALA A 1 161 ? 4.188 27 9.102 1 97.5 161 ALA A N 1
ATOM 1316 C CA . ALA A 1 161 ? 3.602 26.25 10.211 1 97.5 161 ALA A CA 1
ATOM 1317 C C . ALA A 1 161 ? 2.342 25.516 9.773 1 97.5 161 ALA A C 1
ATOM 1319 O O . ALA A 1 161 ? 1.755 25.844 8.734 1 97.5 161 ALA A O 1
ATOM 1320 N N . VAL A 1 162 ? 2.057 24.469 10.5 1 97.88 162 VAL A N 1
ATOM 1321 C CA . VAL A 1 162 ? 0.755 23.812 10.484 1 97.88 162 VAL A CA 1
ATOM 1322 C C . VAL A 1 162 ? -0.064 24.25 11.695 1 97.88 162 VAL A C 1
ATOM 1324 O O . VAL A 1 162 ? 0.357 24.062 12.844 1 97.88 162 VAL A O 1
ATOM 1327 N N . ILE A 1 163 ? -1.209 24.859 11.383 1 97.56 163 ILE A N 1
ATOM 1328 C CA . ILE A 1 163 ? -2.066 25.391 12.438 1 97.56 163 ILE A CA 1
ATOM 1329 C C . ILE A 1 163 ? -3.283 24.484 12.609 1 97.56 163 ILE A C 1
ATOM 1331 O O . ILE A 1 163 ? -4.027 24.234 11.656 1 97.56 163 ILE A O 1
ATOM 1335 N N . GLU A 1 164 ? -3.422 23.984 13.828 1 97.5 164 GLU A N 1
ATOM 1336 C CA . GLU A 1 164 ? -4.605 23.188 14.133 1 97.5 164 GLU A CA 1
ATOM 1337 C C . GLU A 1 164 ? -5.812 24.078 14.422 1 97.5 164 GLU A C 1
ATOM 1339 O O . GLU A 1 164 ? -5.832 24.812 15.414 1 97.5 164 GLU A O 1
ATOM 1344 N N . LEU A 1 165 ? -6.797 24.016 13.586 1 96.38 165 LEU A N 1
ATOM 1345 C CA . LEU A 1 165 ? -7.992 24.828 13.75 1 96.38 165 LEU A CA 1
ATOM 1346 C C . LEU A 1 165 ? -9 24.141 14.664 1 96.38 165 LEU A C 1
ATOM 1348 O O . LEU A 1 165 ? -9.742 24.812 15.383 1 96.38 165 LEU A O 1
ATOM 1352 N N . GLN A 1 166 ? -9.094 22.875 14.617 1 96.88 166 GLN A N 1
ATOM 1353 C CA . GLN A 1 166 ? -9.977 22.047 15.438 1 96.88 166 GLN A CA 1
ATOM 1354 C C . GLN A 1 166 ? -9.461 20.609 15.539 1 96.88 166 GLN A C 1
ATOM 1356 O O . GLN A 1 166 ? -8.953 20.062 14.562 1 96.88 166 GLN A O 1
ATOM 1361 N N . ILE A 1 167 ? -9.539 20.047 16.688 1 97.69 167 ILE A N 1
ATOM 1362 C CA . ILE A 1 167 ? -9.242 18.641 16.906 1 97.69 167 ILE A CA 1
ATOM 1363 C C . ILE A 1 167 ? -10.422 17.953 17.594 1 97.69 167 ILE A C 1
ATOM 1365 O O . ILE A 1 167 ? -10.938 18.453 18.594 1 97.69 167 ILE A O 1
ATOM 1369 N N . SER A 1 168 ? -10.867 16.969 17.016 1 97.19 168 SER A N 1
ATOM 1370 C CA . SER A 1 168 ? -11.977 16.188 17.562 1 97.19 168 SER A CA 1
ATOM 1371 C C . SER A 1 168 ? -11.57 14.742 17.797 1 97.19 168 SER A C 1
ATOM 1373 O O . SER A 1 168 ? -10.969 14.109 16.938 1 97.19 168 SER A O 1
ATOM 1375 N N . THR A 1 169 ? -11.898 14.227 18.984 1 95.88 169 THR A N 1
ATOM 1376 C CA . THR A 1 169 ? -11.57 12.852 19.328 1 95.88 169 THR A CA 1
ATOM 1377 C C . THR A 1 169 ? -12.578 11.883 18.703 1 95.88 169 THR A C 1
ATOM 1379 O O . THR A 1 169 ? -13.773 12.172 18.672 1 95.88 169 THR A O 1
ATOM 1382 N N . ILE A 1 170 ? -12.09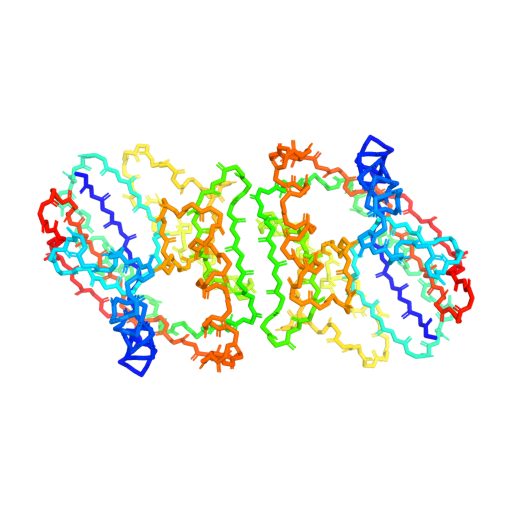4 10.836 18.172 1 95 170 ILE A N 1
ATOM 1383 C CA . ILE A 1 170 ? -12.961 9.742 17.766 1 95 170 ILE A CA 1
ATOM 1384 C C . ILE A 1 170 ? -12.758 8.547 18.688 1 95 170 ILE A C 1
ATOM 1386 O O . ILE A 1 170 ? -11.68 8.367 19.266 1 95 170 ILE A O 1
ATOM 1390 N N . MET B 1 1 ? 2.486 -26.984 -2.422 1 92.31 1 MET B N 1
ATOM 1391 C CA . MET B 1 1 ? 1.604 -25.922 -1.95 1 92.31 1 MET B CA 1
ATOM 1392 C C . MET B 1 1 ? 0.698 -25.438 -3.074 1 92.31 1 MET B C 1
ATOM 1394 O O . MET B 1 1 ? 1.054 -25.531 -4.25 1 92.31 1 MET B O 1
ATOM 1398 N N . TYR B 1 2 ? -0.528 -25.016 -2.758 1 93.56 2 TYR B N 1
ATOM 1399 C CA . TYR B 1 2 ? -1.495 -24.531 -3.736 1 93.56 2 TYR B CA 1
ATOM 1400 C C . TYR B 1 2 ? -1.861 -23.078 -3.463 1 93.56 2 TYR B C 1
ATOM 1402 O O . TYR B 1 2 ? -1.68 -22.578 -2.348 1 93.56 2 TYR B O 1
ATOM 1410 N N . ALA B 1 3 ? -2.281 -22.453 -4.523 1 94.88 3 ALA B N 1
ATOM 1411 C CA . ALA B 1 3 ? -2.725 -21.062 -4.352 1 94.88 3 ALA B CA 1
ATOM 1412 C C . ALA B 1 3 ? -3.783 -20.688 -5.391 1 94.88 3 ALA B C 1
ATOM 1414 O O . ALA B 1 3 ? -3.824 -21.281 -6.477 1 94.88 3 ALA B O 1
ATOM 1415 N N . ILE B 1 4 ? -4.68 -19.875 -5.004 1 96.12 4 ILE B N 1
ATOM 1416 C CA . ILE B 1 4 ? -5.566 -19.188 -5.941 1 96.12 4 ILE B CA 1
ATOM 1417 C C . ILE B 1 4 ? -5.004 -17.797 -6.258 1 96.12 4 ILE B C 1
ATOM 1419 O O . ILE B 1 4 ? -4.777 -17 -5.352 1 96.12 4 ILE B O 1
ATOM 1423 N N . VAL B 1 5 ? -4.754 -17.578 -7.555 1 97.88 5 VAL B N 1
ATOM 1424 C CA . VAL B 1 5 ? -4.102 -16.328 -7.93 1 97.88 5 VAL B CA 1
ATOM 1425 C C . VAL B 1 5 ? -4.906 -15.625 -9.023 1 97.88 5 VAL B C 1
ATOM 1427 O O . VAL B 1 5 ? -5.727 -16.25 -9.695 1 97.88 5 VAL B O 1
ATOM 1430 N N . GLY B 1 6 ? -4.762 -14.336 -9.07 1 98.56 6 GLY B N 1
ATOM 1431 C CA . GLY B 1 6 ? -5.285 -13.555 -10.18 1 98.56 6 GLY B CA 1
ATOM 1432 C C . GLY B 1 6 ? -4.23 -13.164 -11.195 1 98.56 6 GLY B C 1
ATOM 1433 O O . GLY B 1 6 ? -3.168 -12.656 -10.828 1 98.56 6 GLY B O 1
ATOM 1434 N N . TYR B 1 7 ? -4.527 -13.461 -12.453 1 98.81 7 TYR B N 1
ATOM 1435 C CA . TYR B 1 7 ? -3.664 -13.062 -13.555 1 98.81 7 TYR B CA 1
ATOM 1436 C C . TYR B 1 7 ? -4.211 -11.82 -14.25 1 98.81 7 TYR B C 1
ATOM 1438 O O . TYR B 1 7 ? -5.414 -11.547 -14.195 1 98.81 7 TYR B O 1
ATOM 1446 N N . PHE B 1 8 ? -3.312 -11.125 -14.859 1 98.81 8 PHE B N 1
ATOM 1447 C CA . PHE B 1 8 ? -3.658 -9.859 -15.5 1 98.81 8 PHE B CA 1
ATOM 1448 C C . PHE B 1 8 ? -3.795 -10.031 -17 1 98.81 8 PHE B C 1
ATOM 1450 O O . PHE B 1 8 ? -3.469 -11.086 -17.547 1 98.81 8 PHE B O 1
ATOM 1457 N N . ASP B 1 9 ? -4.367 -8.977 -17.672 1 98.62 9 ASP B N 1
ATOM 1458 C CA . ASP B 1 9 ? -4.457 -8.961 -19.125 1 98.62 9 ASP B CA 1
ATOM 1459 C C . ASP B 1 9 ? -3.07 -8.992 -19.766 1 98.62 9 ASP B C 1
ATOM 1461 O O . ASP B 1 9 ? -2.066 -8.766 -19.078 1 98.62 9 ASP B O 1
ATOM 1465 N N . GLU B 1 10 ? -3.059 -9.203 -21.047 1 98.19 10 GLU B N 1
ATOM 1466 C CA . GLU B 1 10 ? -1.808 -9.406 -21.781 1 98.19 10 GLU B CA 1
ATOM 1467 C C . GLU B 1 10 ? -0.922 -8.172 -21.703 1 98.19 10 GLU B C 1
ATOM 1469 O O . GLU B 1 10 ? 0.3 -8.273 -21.594 1 98.19 10 GLU B O 1
ATOM 1474 N N . VAL B 1 11 ? -1.498 -7.008 -21.859 1 98.25 11 VAL B N 1
ATOM 1475 C CA . VAL B 1 11 ? -0.749 -5.758 -21.844 1 98.25 11 VAL B CA 1
ATOM 1476 C C . VAL B 1 11 ? -0.042 -5.586 -20.5 1 98.25 11 VAL B C 1
ATOM 1478 O O . VAL B 1 11 ? 1.146 -5.262 -20.453 1 98.25 11 VAL B O 1
ATOM 1481 N N . THR B 1 12 ? -0.772 -5.816 -19.422 1 98.62 12 THR B N 1
ATOM 1482 C CA . THR B 1 12 ? -0.215 -5.691 -18.078 1 98.62 12 THR B CA 1
ATOM 1483 C C . THR B 1 12 ? 0.877 -6.73 -17.844 1 98.62 12 THR B C 1
ATOM 1485 O O . THR B 1 12 ? 1.953 -6.406 -17.344 1 98.62 12 THR B O 1
ATOM 1488 N N . GLU B 1 13 ? 0.606 -7.961 -18.203 1 98.5 13 GLU B N 1
ATO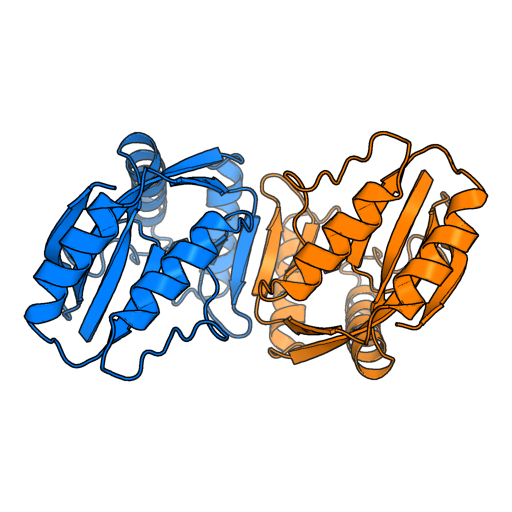M 1489 C CA . GLU B 1 13 ? 1.594 -9.016 -18.031 1 98.5 13 GLU B CA 1
ATOM 1490 C C . GLU B 1 13 ? 2.867 -8.727 -18.812 1 98.5 13 GLU B C 1
ATOM 1492 O O . GLU B 1 13 ? 3.975 -8.93 -18.312 1 98.5 13 GLU B O 1
ATOM 1497 N N . SER B 1 14 ? 2.676 -8.305 -20.047 1 98.44 14 SER B N 1
ATOM 1498 C CA . SER B 1 14 ? 3.828 -8 -20.891 1 98.44 14 SER B CA 1
ATOM 1499 C C . SER B 1 14 ? 4.695 -6.91 -20.266 1 98.44 14 SER B C 1
ATOM 1501 O O . SER B 1 14 ? 5.922 -6.965 -20.344 1 98.44 14 SER B O 1
ATOM 1503 N N . LYS B 1 15 ? 4.066 -5.91 -19.719 1 98.25 15 LYS B N 1
ATOM 1504 C CA . LYS B 1 15 ? 4.766 -4.816 -19.047 1 98.25 15 LYS B CA 1
ATOM 1505 C C . LYS B 1 15 ? 5.652 -5.336 -17.922 1 98.25 15 LYS B C 1
ATOM 1507 O O . LYS B 1 15 ? 6.812 -4.941 -17.812 1 98.25 15 LYS B O 1
ATOM 1512 N N . ILE B 1 16 ? 5.141 -6.223 -17.094 1 98.62 16 ILE B N 1
ATOM 1513 C CA . ILE B 1 16 ? 5.859 -6.754 -15.945 1 98.62 16 ILE B CA 1
ATOM 1514 C C . ILE B 1 16 ? 6.938 -7.73 -16.406 1 98.62 16 ILE B C 1
ATOM 1516 O O . ILE B 1 16 ? 8.047 -7.754 -15.867 1 98.62 16 ILE B O 1
ATOM 1520 N N . VAL B 1 17 ? 6.594 -8.508 -17.391 1 98.5 17 VAL B N 1
ATOM 1521 C CA . VAL B 1 17 ? 7.559 -9.469 -17.922 1 98.5 17 VAL B CA 1
ATOM 1522 C C . VAL B 1 17 ? 8.75 -8.734 -18.516 1 98.5 17 VAL B C 1
ATOM 1524 O O . VAL B 1 17 ? 9.898 -9.156 -18.344 1 98.5 17 VAL B O 1
ATOM 1527 N N . LYS B 1 18 ? 8.516 -7.637 -19.25 1 98.44 18 LYS B N 1
ATOM 1528 C CA . LYS B 1 18 ? 9.617 -6.828 -19.781 1 98.44 18 LYS B CA 1
ATOM 1529 C C . LYS B 1 18 ? 10.508 -6.309 -18.656 1 98.44 18 LYS B C 1
ATOM 1531 O O . LYS B 1 18 ? 11.734 -6.305 -18.781 1 98.44 18 LYS B O 1
ATOM 1536 N N . LEU B 1 19 ? 9.891 -5.879 -17.609 1 98.38 19 LEU B N 1
ATOM 1537 C CA . LEU B 1 19 ? 10.641 -5.434 -16.438 1 98.38 19 LEU B CA 1
ATOM 1538 C C . LEU B 1 19 ? 11.469 -6.574 -15.859 1 98.38 19 LEU B C 1
ATOM 1540 O O . LEU B 1 19 ? 12.648 -6.391 -15.531 1 98.38 19 LEU B O 1
ATOM 1544 N N . TRP B 1 20 ? 10.852 -7.723 -15.75 1 98.5 20 TRP B N 1
ATOM 1545 C CA . TRP B 1 20 ? 11.531 -8.898 -15.219 1 98.5 20 TRP B CA 1
ATOM 1546 C C . TRP B 1 20 ? 12.727 -9.273 -16.078 1 98.5 20 TRP B C 1
ATOM 1548 O O . TRP B 1 20 ? 13.789 -9.633 -15.562 1 98.5 20 TRP B O 1
ATOM 1558 N N . GLU B 1 21 ? 12.555 -9.203 -17.375 1 98.38 21 GLU B N 1
ATOM 1559 C CA . GLU B 1 21 ? 13.648 -9.492 -18.281 1 98.38 21 GLU B CA 1
ATOM 1560 C C . GLU B 1 21 ? 14.82 -8.547 -18.047 1 98.38 21 GLU B C 1
ATOM 1562 O O . GLU B 1 21 ? 15.977 -8.969 -18.047 1 98.38 21 GLU B O 1
ATOM 1567 N N . GLU B 1 22 ? 14.531 -7.324 -17.891 1 98.19 22 GLU B N 1
ATOM 1568 C CA . GLU B 1 22 ? 15.594 -6.352 -17.656 1 98.19 22 GLU B CA 1
ATOM 1569 C C . GLU B 1 22 ? 16.281 -6.602 -16.312 1 98.19 22 GLU B C 1
ATOM 1571 O O . GLU B 1 22 ? 17.5 -6.5 -16.219 1 98.19 22 GLU B O 1
ATOM 1576 N N . LEU B 1 23 ? 15.5 -6.875 -15.266 1 98.31 23 LEU B N 1
ATOM 1577 C CA . LEU B 1 23 ? 16.062 -7.195 -13.961 1 98.31 23 LEU B CA 1
ATOM 1578 C C . LEU B 1 23 ? 17 -8.398 -14.055 1 98.31 23 LEU B C 1
ATOM 1580 O O . LEU B 1 2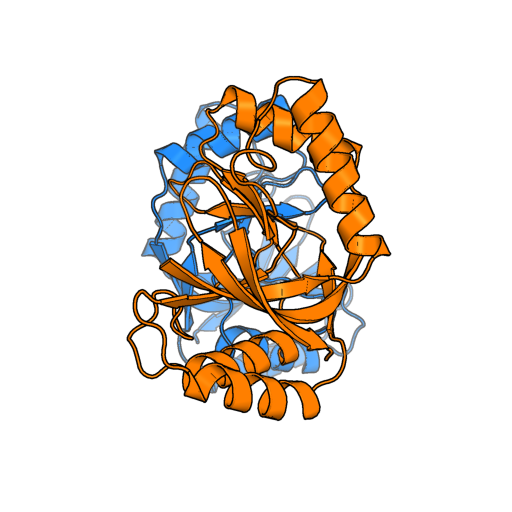3 ? 18.062 -8.414 -13.43 1 98.31 23 LEU B O 1
ATOM 1584 N N . TRP B 1 24 ? 16.547 -9.336 -14.828 1 97.5 24 TRP B N 1
ATOM 1585 C CA . TRP B 1 24 ? 17.328 -10.547 -15.023 1 97.5 24 TRP B CA 1
ATOM 1586 C C . TRP B 1 24 ? 18.594 -10.258 -15.836 1 97.5 24 TRP B C 1
ATOM 1588 O O . TRP B 1 24 ? 19.688 -10.656 -15.461 1 97.5 24 TRP B O 1
ATOM 1598 N N . ASN B 1 25 ? 18.438 -9.539 -16.906 1 97.69 25 ASN B N 1
ATOM 1599 C CA . ASN B 1 25 ? 19.547 -9.25 -17.828 1 97.69 25 ASN B CA 1
ATOM 1600 C C . ASN B 1 25 ? 20.625 -8.398 -17.172 1 97.69 25 ASN B C 1
ATOM 1602 O O . ASN B 1 25 ? 21.797 -8.477 -17.531 1 97.69 25 ASN B O 1
ATOM 1606 N N . THR B 1 26 ? 20.281 -7.605 -16.172 1 97.12 26 THR B N 1
ATOM 1607 C CA . THR B 1 26 ? 21.234 -6.754 -15.469 1 97.12 26 THR B CA 1
ATOM 1608 C C . THR B 1 26 ? 21.703 -7.434 -14.188 1 97.12 26 THR B C 1
ATOM 1610 O O . THR B 1 26 ? 22.359 -6.801 -13.352 1 97.12 26 THR B O 1
ATOM 1613 N N . ALA B 1 27 ? 21.344 -8.688 -13.969 1 97.12 27 ALA B N 1
ATOM 1614 C CA . ALA B 1 27 ? 21.797 -9.547 -12.875 1 97.12 27 ALA B CA 1
ATOM 1615 C C . ALA B 1 27 ? 21.359 -9 -11.523 1 97.12 27 ALA B C 1
ATOM 1617 O O . ALA B 1 27 ? 22.078 -9.125 -10.531 1 97.12 27 ALA B O 1
ATOM 1618 N N . ILE B 1 28 ? 20.266 -8.352 -11.539 1 97.44 28 ILE B N 1
ATOM 1619 C CA . ILE B 1 28 ? 19.766 -7.785 -10.297 1 97.44 28 ILE B CA 1
ATOM 1620 C C . ILE B 1 28 ? 19.047 -8.867 -9.492 1 97.44 28 ILE B C 1
ATOM 1622 O O . ILE B 1 28 ? 19.25 -8.992 -8.281 1 97.44 28 ILE B O 1
ATOM 1626 N N . THR B 1 29 ? 18.219 -9.641 -10.086 1 97.75 29 THR B N 1
ATOM 1627 C CA . THR B 1 29 ? 17.484 -10.711 -9.422 1 97.75 29 THR B CA 1
ATOM 1628 C C . THR B 1 29 ? 17.062 -11.781 -10.422 1 97.75 29 THR B C 1
ATOM 1630 O O . THR B 1 29 ? 16.844 -11.484 -11.602 1 97.75 29 THR B O 1
ATOM 1633 N N . ASP B 1 30 ? 16.922 -12.992 -9.961 1 97.31 30 ASP B N 1
ATOM 1634 C CA . ASP B 1 30 ? 16.453 -14.094 -10.789 1 97.31 30 ASP B CA 1
ATOM 1635 C C . ASP B 1 30 ? 15.031 -14.5 -10.391 1 97.31 30 ASP B C 1
ATOM 1637 O O . ASP B 1 30 ? 14.516 -15.516 -10.859 1 97.31 30 ASP B O 1
ATOM 1641 N N . TYR B 1 31 ? 14.359 -13.703 -9.609 1 96.44 31 TYR B N 1
ATOM 1642 C CA . TYR B 1 31 ? 13.078 -14 -8.961 1 96.44 31 TYR B CA 1
ATOM 1643 C C . TYR B 1 31 ? 12.078 -14.547 -9.969 1 96.44 31 TYR B C 1
ATOM 1645 O O . TYR B 1 31 ? 11.438 -15.578 -9.719 1 96.44 31 TYR B O 1
ATOM 1653 N N . PRO B 1 32 ? 11.945 -13.953 -11.141 1 94.94 32 PRO B N 1
ATOM 1654 C CA . PRO B 1 32 ? 10.883 -14.414 -12.031 1 94.94 32 PRO B CA 1
ATOM 1655 C C . PRO B 1 32 ? 11.195 -15.766 -12.664 1 94.94 32 PRO B C 1
ATOM 1657 O O . PRO B 1 32 ? 10.297 -16.422 -13.211 1 94.94 32 PRO B O 1
ATOM 1660 N N . TYR B 1 33 ? 12.383 -16.188 -12.555 1 96.25 33 TYR B N 1
ATOM 1661 C CA . TYR B 1 33 ? 12.797 -17.344 -13.336 1 96.25 33 TYR B CA 1
ATOM 1662 C C . TYR B 1 33 ? 13.164 -18.516 -12.422 1 96.25 33 TYR B C 1
ATOM 1664 O O . TYR B 1 33 ? 13.703 -19.516 -12.883 1 96.25 33 TYR B O 1
ATOM 1672 N N . ARG B 1 34 ? 12.891 -18.344 -11.156 1 96 34 ARG B N 1
ATOM 1673 C CA . ARG B 1 34 ? 13.219 -19.391 -10.195 1 96 34 ARG B CA 1
ATOM 1674 C C . ARG B 1 34 ? 12.328 -20.609 -10.383 1 96 34 ARG B C 1
ATOM 1676 O O . ARG B 1 34 ? 12.711 -21.719 -10.031 1 96 34 ARG B O 1
ATOM 1683 N N . ARG B 1 35 ? 11.148 -20.406 -10.812 1 96.38 35 ARG B N 1
ATOM 1684 C CA . ARG B 1 35 ? 10.219 -21.469 -11.133 1 96.38 35 ARG B CA 1
ATOM 1685 C C . ARG B 1 35 ? 9.672 -21.328 -12.555 1 96.38 35 ARG B C 1
ATOM 1687 O O . ARG B 1 35 ? 9.281 -20.234 -12.961 1 96.38 35 ARG B O 1
ATOM 1694 N N . LYS 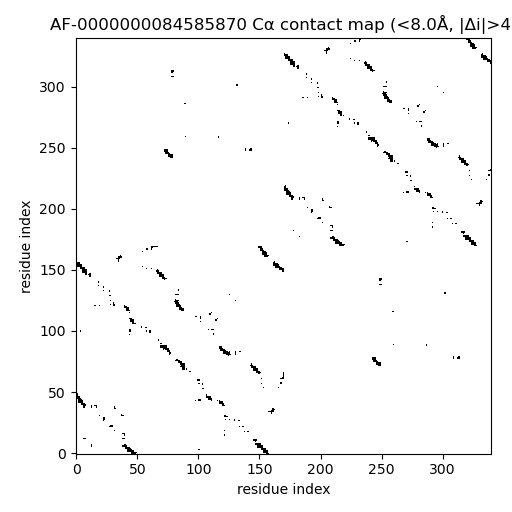B 1 36 ? 9.711 -22.484 -13.203 1 97.31 36 LYS B N 1
ATOM 1695 C CA . LYS B 1 36 ? 9.125 -22.469 -14.539 1 97.31 36 LYS B CA 1
ATOM 1696 C C . LYS B 1 36 ? 7.625 -22.188 -14.484 1 97.31 36 LYS B C 1
ATOM 1698 O O . LYS B 1 36 ? 6.914 -22.734 -13.641 1 97.31 36 LYS B O 1
ATOM 1703 N N . GLY B 1 37 ? 7.145 -21.281 -15.289 1 97.12 37 GLY B N 1
ATOM 1704 C CA . GLY B 1 37 ? 5.715 -21.016 -15.383 1 97.12 37 GLY B CA 1
ATOM 1705 C C . GLY B 1 37 ? 5.258 -19.875 -14.484 1 97.12 37 GLY B C 1
ATOM 1706 O O . GLY B 1 37 ? 4.059 -19.609 -14.375 1 97.12 37 GLY B O 1
ATOM 1707 N N . HIS B 1 38 ? 6.223 -19.281 -13.836 1 97.25 38 HIS B N 1
ATOM 1708 C CA . HIS B 1 38 ? 5.891 -18.156 -12.977 1 97.25 38 HIS B CA 1
ATOM 1709 C C . HIS B 1 38 ? 5.387 -16.969 -13.789 1 97.25 38 HIS B C 1
ATOM 1711 O O . HIS B 1 38 ? 6 -16.594 -14.789 1 97.25 38 HIS B O 1
ATOM 1717 N N . ARG B 1 39 ? 4.246 -16.375 -13.391 1 98.06 39 ARG B N 1
ATOM 1718 C CA . ARG B 1 39 ? 3.625 -15.227 -14.039 1 98.06 39 ARG B CA 1
ATOM 1719 C C . ARG B 1 39 ? 3.34 -14.117 -13.039 1 98.06 39 ARG B C 1
ATOM 1721 O O . ARG B 1 39 ? 3.178 -14.375 -11.844 1 98.06 39 ARG B O 1
ATOM 1728 N N . PRO B 1 40 ? 3.35 -12.883 -13.555 1 98.56 40 PRO B N 1
ATOM 1729 C CA . PRO B 1 40 ? 2.838 -11.828 -12.672 1 98.56 40 PRO B CA 1
ATOM 1730 C C . PRO B 1 40 ? 1.44 -12.133 -12.133 1 98.56 40 PRO B C 1
ATOM 1732 O O . PRO B 1 40 ? 0.562 -12.547 -12.898 1 98.56 40 PRO B O 1
ATOM 1735 N N . HIS B 1 41 ? 1.262 -11.992 -10.836 1 98.69 41 HIS B N 1
ATOM 1736 C CA . HIS B 1 41 ? -0.023 -12.391 -10.273 1 98.69 41 HIS B CA 1
ATOM 1737 C C . HIS B 1 41 ? -0.304 -11.672 -8.961 1 98.69 41 HIS B C 1
ATOM 1739 O O . HIS B 1 41 ? 0.594 -11.055 -8.383 1 98.69 41 HIS B O 1
ATOM 1745 N N . LEU B 1 42 ? -1.54 -11.641 -8.578 1 98.06 42 LEU B N 1
ATOM 1746 C CA . LEU B 1 42 ? -2.004 -11.352 -7.227 1 98.06 42 LEU B CA 1
ATOM 1747 C C . LEU B 1 42 ? -2.443 -12.633 -6.52 1 98.06 42 LEU B C 1
ATOM 1749 O O . LEU B 1 42 ? -3.217 -13.422 -7.07 1 98.06 42 LEU B O 1
ATOM 1753 N N . THR B 1 43 ? -1.935 -12.844 -5.324 1 96.62 43 THR B N 1
ATOM 1754 C CA . THR B 1 43 ? -2.322 -14.031 -4.578 1 96.62 43 THR B CA 1
ATOM 1755 C C . THR B 1 43 ? -3.547 -13.75 -3.711 1 96.62 43 THR B C 1
ATOM 1757 O O . THR B 1 43 ? -3.566 -12.789 -2.947 1 96.62 43 THR B O 1
ATOM 1760 N N . PHE B 1 44 ? -4.547 -14.562 -3.869 1 95.75 44 PHE B N 1
ATOM 1761 C CA . PHE B 1 44 ? -5.762 -14.422 -3.074 1 95.75 44 PHE B CA 1
ATOM 1762 C C . PHE B 1 44 ? -5.75 -15.383 -1.891 1 95.75 44 PHE B C 1
ATOM 1764 O O . PHE B 1 44 ? -6.309 -15.078 -0.833 1 95.75 44 PHE B O 1
ATOM 1771 N N . SER B 1 45 ? -5.262 -16.516 -2.111 1 92.88 45 SER B N 1
ATOM 1772 C CA . SER B 1 45 ? -5.234 -17.547 -1.074 1 92.88 45 SER B CA 1
ATOM 1773 C C . SER B 1 45 ? -4.152 -18.578 -1.351 1 92.88 45 SER B C 1
ATOM 1775 O O . SER B 1 45 ? -3.762 -18.797 -2.502 1 92.88 45 SER B O 1
ATOM 1777 N N . SER B 1 46 ? -3.666 -19.141 -0.328 1 92.62 46 SER B N 1
ATOM 1778 C CA . SER B 1 46 ? -2.729 -20.266 -0.409 1 92.62 46 SER B CA 1
ATOM 1779 C C . SER B 1 46 ? -3.066 -21.344 0.613 1 92.62 46 SER B C 1
ATOM 1781 O O . SER B 1 46 ? -3.518 -21.047 1.72 1 92.62 46 SER B O 1
ATOM 1783 N N . PHE B 1 47 ? -2.869 -22.547 0.264 1 89.75 47 PHE B N 1
ATOM 1784 C CA . PHE B 1 47 ? -3.236 -23.672 1.136 1 89.75 47 PHE B CA 1
ATOM 1785 C C . PHE B 1 47 ? -2.439 -24.922 0.783 1 89.75 47 PHE B C 1
ATOM 1787 O O . PHE B 1 47 ? -1.942 -25.047 -0.337 1 89.75 47 PHE B O 1
ATOM 1794 N N . THR B 1 48 ? -2.318 -25.828 1.732 1 88.88 48 THR B N 1
ATOM 1795 C CA . THR B 1 48 ? -1.461 -27 1.57 1 88.88 48 THR B CA 1
ATOM 1796 C C . THR B 1 48 ? -2.252 -28.188 1.007 1 88.88 48 THR B C 1
ATOM 1798 O O . THR B 1 48 ? -1.678 -29.078 0.394 1 88.88 48 THR B O 1
ATOM 1801 N N . GLU B 1 49 ? -3.506 -28.172 1.262 1 84.88 49 GLU B N 1
ATOM 1802 C CA . GLU B 1 49 ? -4.336 -29.281 0.814 1 84.88 49 GLU B CA 1
ATOM 1803 C C . GLU B 1 49 ? -5.34 -28.844 -0.244 1 84.88 49 GLU B C 1
ATOM 1805 O O . GLU B 1 49 ? -5.98 -27.797 -0.097 1 84.88 49 GLU B O 1
ATOM 1810 N N . PHE B 1 50 ? -5.367 -29.688 -1.225 1 82.12 50 PHE B N 1
ATOM 1811 C CA . PHE B 1 50 ? -6.203 -29.359 -2.371 1 82.12 50 PHE B CA 1
ATOM 1812 C C . PHE B 1 50 ? -7.488 -30.172 -2.363 1 82.12 50 PHE B C 1
ATOM 1814 O O . PHE B 1 50 ? -7.445 -31.406 -2.229 1 82.12 50 PHE B O 1
ATOM 1821 N N . ASN B 1 51 ? -8.586 -29.531 -2.439 1 87.12 51 ASN B N 1
ATOM 1822 C CA . ASN B 1 51 ? -9.898 -30.125 -2.635 1 87.12 51 ASN B CA 1
ATOM 1823 C C . ASN B 1 51 ? -10.398 -29.938 -4.066 1 87.12 51 ASN B C 1
ATOM 1825 O O . ASN B 1 51 ? -10.656 -28.812 -4.492 1 87.12 51 ASN B O 1
ATOM 1829 N N . PRO B 1 52 ? -10.656 -31.047 -4.836 1 89.25 52 PRO B N 1
ATOM 1830 C CA . PRO B 1 52 ? -11.047 -30.953 -6.242 1 89.25 52 PRO B CA 1
ATOM 1831 C C . PRO B 1 52 ? -12.328 -30.141 -6.438 1 89.25 52 PRO B C 1
ATOM 1833 O O . PRO B 1 52 ? -12.57 -29.609 -7.523 1 89.25 52 PRO B O 1
ATOM 1836 N N . ASP B 1 53 ? -13.172 -30.062 -5.445 1 90.94 53 ASP B N 1
ATOM 1837 C CA . ASP B 1 53 ? -14.406 -29.281 -5.535 1 90.94 53 ASP B CA 1
ATOM 1838 C C . ASP B 1 53 ? -14.117 -27.812 -5.801 1 90.94 53 ASP B C 1
ATOM 1840 O O . ASP B 1 53 ? -14.977 -27.078 -6.297 1 90.94 53 ASP B O 1
ATOM 1844 N N . LEU B 1 54 ? -12.914 -27.438 -5.465 1 91.38 54 LEU B N 1
ATOM 1845 C CA . LEU B 1 54 ? -12.5 -26.047 -5.621 1 91.38 54 LEU B CA 1
ATOM 1846 C C . LEU B 1 54 ? -12.539 -25.625 -7.09 1 91.38 54 LEU B C 1
ATOM 1848 O O . LEU B 1 54 ? -12.844 -24.469 -7.402 1 91.38 54 LEU B O 1
ATOM 1852 N N . LEU B 1 55 ? -12.25 -26.594 -7.934 1 93.62 55 LEU B N 1
ATOM 1853 C CA . LEU B 1 55 ? -12.219 -26.297 -9.359 1 93.62 55 LEU B CA 1
ATOM 1854 C C . LEU B 1 55 ? -13.578 -25.797 -9.844 1 93.62 55 LEU B C 1
ATOM 1856 O O . LEU B 1 55 ? -13.672 -24.766 -10.5 1 93.62 55 LEU B O 1
ATOM 1860 N N . GLN B 1 56 ? -14.578 -26.516 -9.484 1 94.44 56 GLN B N 1
ATOM 1861 C CA . GLN B 1 56 ? -15.93 -26.141 -9.859 1 94.44 56 GLN B CA 1
ATOM 1862 C C . GLN B 1 56 ? -16.359 -24.844 -9.156 1 94.44 56 GLN B C 1
ATOM 1864 O O . GLN B 1 56 ? -17.031 -24 -9.75 1 94.44 56 GLN B O 1
ATOM 1869 N N . GLU B 1 57 ? -16 -24.734 -7.965 1 94.81 57 GLU B N 1
ATOM 1870 C CA . GLU B 1 57 ? -16.375 -23.562 -7.172 1 94.81 57 GLU B CA 1
ATOM 1871 C C . GLU B 1 57 ? -15.75 -22.281 -7.746 1 94.81 57 GLU B C 1
ATOM 1873 O O . GLU B 1 57 ? -16.406 -21.25 -7.812 1 94.81 57 GLU B O 1
ATOM 1878 N N . ILE B 1 58 ? -14.508 -22.375 -8.148 1 95.19 58 ILE B N 1
ATOM 1879 C CA . ILE B 1 58 ? -13.82 -21.219 -8.734 1 95.19 58 ILE B CA 1
ATOM 1880 C C . ILE B 1 58 ? -14.5 -20.828 -10.047 1 95.19 58 ILE B C 1
ATOM 1882 O O . ILE B 1 58 ? -14.719 -19.656 -10.312 1 95.19 58 ILE B O 1
ATOM 1886 N N . GLU B 1 59 ? -14.773 -21.812 -10.82 1 95.88 59 GLU B N 1
ATOM 1887 C CA . GLU B 1 59 ? -15.445 -21.562 -12.094 1 95.88 59 GLU B CA 1
ATOM 1888 C C . GLU B 1 59 ? -16.781 -20.859 -11.883 1 95.88 59 GLU B C 1
ATOM 1890 O O . GLU B 1 59 ? -17.109 -19.906 -12.602 1 95.88 59 GLU B O 1
ATOM 1895 N N . GLN B 1 60 ? -17.531 -21.344 -10.961 1 96.31 60 GLN B N 1
ATOM 1896 C CA . GLN B 1 60 ? -18.828 -20.734 -10.656 1 96.31 60 GLN B CA 1
ATOM 1897 C C . GLN B 1 60 ? -18.656 -19.312 -10.156 1 96.31 60 GLN B C 1
ATOM 1899 O O . GLN B 1 60 ? -19.391 -18.406 -10.57 1 96.31 60 GLN B O 1
ATOM 1904 N N . LEU B 1 61 ? -17.719 -19.125 -9.305 1 96.12 61 LEU B N 1
ATOM 1905 C CA . LEU B 1 61 ? -17.453 -17.812 -8.758 1 96.12 61 LEU B CA 1
ATOM 1906 C C . LEU B 1 61 ? -17.062 -16.828 -9.859 1 96.12 61 LEU B C 1
ATOM 1908 O O . LEU B 1 61 ? -17.562 -15.711 -9.914 1 96.12 61 LEU B O 1
ATOM 1912 N N . THR B 1 62 ? -16.141 -17.266 -10.695 1 96.75 62 THR B N 1
ATOM 1913 C CA . THR B 1 62 ? -15.594 -16.359 -11.703 1 96.75 62 THR B CA 1
ATOM 1914 C C . THR B 1 62 ? -16.672 -15.945 -12.703 1 96.75 62 THR B C 1
ATOM 1916 O O . THR B 1 62 ? -16.609 -14.852 -13.273 1 96.75 62 THR B O 1
ATOM 1919 N N . SER B 1 63 ? -17.641 -16.812 -12.906 1 96.44 63 SER B N 1
ATOM 1920 C CA . SER B 1 63 ? -18.734 -16.516 -13.836 1 96.44 63 SER B CA 1
ATOM 1921 C C . SER B 1 63 ? -19.562 -15.328 -13.344 1 96.44 63 SER B C 1
ATOM 1923 O O . SER B 1 63 ? -20.312 -14.734 -14.109 1 96.44 63 SER B O 1
ATOM 1925 N N . LEU B 1 64 ? -19.422 -14.961 -12.094 1 95.69 64 LEU B N 1
ATOM 1926 C CA . LEU B 1 64 ? -20.203 -13.891 -11.484 1 95.69 64 LEU B CA 1
ATOM 1927 C C . LEU B 1 64 ? -19.438 -12.57 -11.516 1 95.69 64 LEU B C 1
ATOM 1929 O O . LEU B 1 64 ? -19.969 -11.531 -11.109 1 95.69 64 LEU B O 1
ATOM 1933 N N . TYR B 1 65 ? -18.234 -12.633 -11.93 1 95.81 65 TYR B N 1
ATOM 1934 C CA . TYR B 1 65 ? -17.391 -11.445 -11.891 1 95.81 65 TYR B CA 1
ATOM 1935 C C . TYR B 1 65 ? -16.984 -11.008 -13.297 1 95.81 65 TYR B C 1
ATOM 1937 O O . TYR B 1 65 ? -16.938 -11.828 -14.219 1 95.81 65 TYR B O 1
ATOM 1945 N N . GLU B 1 66 ? -16.781 -9.742 -13.43 1 96.69 66 GLU B N 1
ATOM 1946 C CA . GLU B 1 66 ? -16.125 -9.172 -14.602 1 96.69 66 GLU B CA 1
ATOM 1947 C C . GLU B 1 66 ? -14.695 -8.758 -14.289 1 96.69 66 GLU B C 1
ATOM 1949 O O . GLU B 1 66 ? -14.289 -8.734 -13.125 1 96.69 66 GLU B O 1
ATOM 1954 N N . ALA B 1 67 ? -13.992 -8.508 -15.383 1 98.06 67 ALA B N 1
ATOM 1955 C CA . ALA B 1 67 ? -12.602 -8.078 -15.211 1 98.06 67 ALA B CA 1
ATOM 1956 C C . ALA B 1 67 ? -12.516 -6.867 -14.289 1 98.06 67 ALA B C 1
ATOM 1958 O O . ALA B 1 67 ? -13.391 -6 -14.305 1 98.06 67 ALA B O 1
ATOM 1959 N N . ILE B 1 68 ? -11.492 -6.859 -13.453 1 97.88 68 ILE B N 1
ATOM 1960 C CA . ILE B 1 68 ? -11.305 -5.793 -12.477 1 97.88 68 ILE B CA 1
ATOM 1961 C C . ILE B 1 68 ? -10.086 -4.953 -12.844 1 97.88 68 ILE B C 1
ATOM 1963 O O . ILE B 1 68 ? -8.969 -5.473 -12.906 1 97.88 68 ILE B O 1
ATOM 1967 N N . THR B 1 69 ? -10.281 -3.717 -13.07 1 97.94 69 THR B N 1
ATOM 1968 C CA . THR B 1 69 ? -9.172 -2.814 -13.367 1 97.94 69 THR B CA 1
ATOM 1969 C C . THR B 1 69 ? -8.562 -2.27 -12.07 1 97.94 69 THR B C 1
ATOM 1971 O O . THR B 1 69 ? -9.281 -1.725 -11.227 1 97.94 69 THR B O 1
ATOM 1974 N N . LEU B 1 70 ? -7.301 -2.486 -11.961 1 97.88 70 LEU B N 1
ATOM 1975 C CA . LEU B 1 70 ? -6.555 -2.027 -10.797 1 97.88 70 LEU B CA 1
ATOM 1976 C C . LEU B 1 70 ? -5.555 -0.943 -11.18 1 97.88 70 LEU B C 1
ATOM 1978 O O . LEU B 1 70 ? -4.891 -1.046 -12.219 1 97.88 70 LEU B O 1
ATOM 1982 N N . ARG B 1 71 ? -5.48 0.097 -10.367 1 97.44 71 ARG B N 1
ATOM 1983 C CA . ARG B 1 71 ? -4.477 1.138 -10.562 1 97.44 71 ARG B CA 1
ATOM 1984 C C . ARG B 1 71 ? -3.252 0.892 -9.688 1 97.44 71 ARG B C 1
ATOM 1986 O O . ARG B 1 71 ? -3.383 0.629 -8.492 1 97.44 71 ARG B O 1
ATOM 1993 N N . PHE B 1 72 ? -2.113 0.939 -10.344 1 97.94 72 PHE B N 1
ATOM 1994 C CA . PHE B 1 72 ? -0.846 0.786 -9.641 1 97.94 72 PHE B CA 1
ATOM 1995 C C . PHE B 1 72 ? -0.092 2.109 -9.594 1 97.94 72 PHE B C 1
ATOM 1997 O O . PHE B 1 72 ? 0.494 2.535 -10.586 1 97.94 72 PHE B O 1
ATOM 2004 N N . ARG B 1 73 ? -0.096 2.691 -8.461 1 97.06 73 ARG B N 1
ATOM 2005 C CA . ARG B 1 73 ? 0.582 3.973 -8.297 1 97.06 73 ARG B CA 1
ATOM 2006 C C . ARG B 1 73 ? 1.628 3.898 -7.188 1 97.06 73 ARG B C 1
ATOM 2008 O O . ARG B 1 73 ? 2.416 4.828 -7.008 1 97.06 73 ARG B O 1
ATOM 2015 N N . LEU B 1 74 ? 1.719 2.76 -6.484 1 97.31 74 LEU B N 1
ATOM 2016 C CA . LEU B 1 74 ? 2.633 2.574 -5.363 1 97.31 74 LEU B CA 1
ATOM 2017 C C . LEU B 1 74 ? 3.533 1.365 -5.59 1 97.31 74 LEU B C 1
ATOM 2019 O O . LEU B 1 74 ? 3.107 0.371 -6.184 1 97.31 74 LEU B O 1
ATOM 2023 N N . PHE B 1 75 ? 4.715 1.503 -5.141 1 97.06 75 PHE B N 1
ATOM 2024 C CA . PHE B 1 75 ? 5.551 0.342 -4.863 1 97.06 75 PHE B CA 1
ATOM 2025 C C . PHE B 1 75 ? 5.973 0.319 -3.398 1 97.06 75 PHE B C 1
ATOM 2027 O O . PHE B 1 75 ? 5.836 1.319 -2.691 1 97.06 75 PHE B O 1
ATOM 2034 N N . GLY B 1 76 ? 6.398 -0.82 -2.947 1 96.38 76 GLY B N 1
ATOM 2035 C CA . GLY B 1 76 ? 6.809 -0.908 -1.556 1 96.38 76 GLY B CA 1
ATOM 2036 C C . GLY B 1 76 ? 7.305 -2.287 -1.166 1 96.38 76 GLY B C 1
ATOM 2037 O O . GLY B 1 76 ? 7.75 -3.057 -2.021 1 96.38 76 GLY B O 1
ATOM 2038 N N . SER B 1 77 ? 7.344 -2.475 0.119 1 96.06 77 SER B N 1
ATOM 2039 C CA . SER B 1 77 ? 7.781 -3.73 0.721 1 96.06 77 SER B CA 1
ATOM 2040 C C . SER B 1 77 ? 7.137 -3.941 2.088 1 96.06 77 SER B C 1
ATOM 2042 O O . SER B 1 77 ? 6.773 -2.977 2.764 1 96.06 77 SER B O 1
ATOM 2044 N N . PHE B 1 78 ? 6.926 -5.211 2.408 1 95.19 78 PHE B N 1
ATOM 2045 C CA . PHE B 1 78 ? 6.594 -5.52 3.795 1 95.19 78 PHE B CA 1
ATOM 2046 C C . PHE B 1 78 ? 7.754 -5.168 4.719 1 95.19 78 PHE B C 1
ATOM 2048 O O . PHE B 1 78 ? 8.922 -5.332 4.352 1 95.19 78 PHE B O 1
ATOM 2055 N N . MET B 1 79 ? 7.324 -4.766 5.91 1 91.88 79 MET B N 1
ATOM 2056 C CA . MET B 1 79 ? 8.352 -4.508 6.914 1 91.88 79 MET B CA 1
ATOM 2057 C C . MET B 1 79 ? 9.102 -5.793 7.266 1 91.88 79 MET B C 1
ATOM 2059 O O . MET B 1 79 ? 8.492 -6.863 7.344 1 91.88 79 MET B O 1
ATOM 2063 N N . LYS B 1 80 ? 10.344 -5.738 7.441 1 87.06 80 LYS B N 1
ATOM 2064 C CA . LYS B 1 80 ? 11.219 -6.852 7.793 1 87.06 80 LYS B CA 1
ATOM 2065 C C . LYS B 1 80 ? 11.234 -7.906 6.688 1 87.06 80 LYS B C 1
ATOM 2067 O O . LYS B 1 80 ? 11.328 -9.102 6.969 1 87.06 80 LYS B O 1
ATOM 2072 N N . SER B 1 81 ? 10.828 -7.508 5.543 1 88.19 81 SER B N 1
ATOM 2073 C CA . SER B 1 81 ? 10.914 -8.383 4.379 1 88.19 81 SER B CA 1
ATOM 2074 C C . SER B 1 81 ? 11.922 -7.855 3.365 1 88.19 81 SER B C 1
ATOM 2076 O O . SER B 1 81 ? 12.336 -6.699 3.439 1 88.19 81 SER B O 1
ATOM 2078 N N . ASP B 1 82 ? 12.336 -8.75 2.512 1 91.25 82 ASP B N 1
ATOM 2079 C CA . ASP B 1 82 ? 13.289 -8.422 1.45 1 91.25 82 ASP B CA 1
ATOM 2080 C C . ASP B 1 82 ? 12.609 -8.469 0.08 1 91.25 82 ASP B C 1
ATOM 2082 O O . ASP B 1 82 ? 13.227 -8.891 -0.904 1 91.25 82 ASP B O 1
ATOM 2086 N N . SER B 1 83 ? 11.359 -8.148 0.088 1 95.81 83 SER B N 1
ATOM 2087 C CA . SER B 1 83 ? 10.602 -8.195 -1.16 1 95.81 83 SER B CA 1
ATOM 2088 C C . SER B 1 83 ? 10.438 -6.801 -1.758 1 95.81 83 SER B C 1
ATOM 2090 O O . SER B 1 83 ? 10.695 -5.801 -1.087 1 95.81 83 SER B O 1
ATOM 2092 N N . PHE B 1 84 ? 10.18 -6.699 -2.988 1 97.44 84 PHE B N 1
ATOM 2093 C CA . PHE B 1 84 ? 9.758 -5.504 -3.711 1 97.44 84 PHE B CA 1
ATOM 2094 C C . PHE B 1 84 ? 8.398 -5.723 -4.371 1 97.44 84 PHE B C 1
ATOM 2096 O O . PHE B 1 84 ? 8.234 -6.648 -5.172 1 97.44 84 PHE B O 1
ATOM 2103 N N . LEU B 1 85 ? 7.484 -4.844 -4.023 1 98.56 85 LEU B N 1
ATOM 2104 C CA . LEU B 1 85 ? 6.086 -5.07 -4.379 1 98.56 85 LEU B CA 1
ATOM 2105 C C . LEU B 1 85 ? 5.535 -3.895 -5.184 1 98.56 85 LEU B C 1
ATOM 2107 O O . LEU B 1 85 ? 5.918 -2.746 -4.953 1 98.56 85 LEU B O 1
ATOM 2111 N N . LEU B 1 86 ? 4.688 -4.18 -6.152 1 98.69 86 LEU B N 1
ATOM 2112 C CA . LEU B 1 86 ? 3.727 -3.199 -6.645 1 98.69 86 LEU B CA 1
ATOM 2113 C C . LEU B 1 86 ? 2.396 -3.322 -5.91 1 98.69 86 LEU B C 1
ATOM 2115 O O . LEU B 1 86 ? 1.885 -4.426 -5.723 1 98.69 86 LEU B O 1
ATOM 2119 N N . LEU B 1 87 ? 1.904 -2.215 -5.434 1 98.19 87 LEU B N 1
ATOM 2120 C CA . LEU B 1 87 ? 0.701 -2.191 -4.613 1 98.19 87 LEU B CA 1
ATOM 2121 C C . LEU B 1 87 ? -0.452 -1.521 -5.352 1 98.19 87 LEU B C 1
ATOM 2123 O O . LEU B 1 87 ? -0.359 -0.349 -5.723 1 98.19 87 LEU B O 1
ATOM 2127 N N . PRO B 1 88 ? -1.552 -2.279 -5.621 1 97.75 88 PRO B N 1
ATOM 2128 C CA . PRO B 1 88 ? -2.703 -1.624 -6.242 1 97.75 88 PRO B CA 1
ATOM 2129 C C . PRO B 1 88 ? -3.438 -0.686 -5.285 1 97.75 88 PRO B C 1
ATOM 2131 O O . PRO B 1 88 ? -3.424 -0.902 -4.07 1 97.75 88 PRO B O 1
ATOM 2134 N N . ASP B 1 89 ? -4.043 0.37 -5.922 1 95.19 89 ASP B N 1
ATOM 2135 C CA . ASP B 1 89 ? -4.953 1.189 -5.129 1 95.19 89 ASP B CA 1
ATOM 2136 C C . ASP B 1 89 ? -6.047 0.335 -4.496 1 95.19 89 ASP B C 1
ATOM 2138 O O . ASP B 1 89 ? -6.543 -0.607 -5.117 1 95.19 89 ASP B O 1
ATOM 2142 N N . PRO B 1 90 ? -6.383 0.669 -3.266 1 91.75 90 PRO B N 1
ATOM 2143 C CA . PRO B 1 90 ? -7.48 -0.092 -2.668 1 91.75 90 PRO B CA 1
ATOM 2144 C C . PRO B 1 90 ? -8.805 0.111 -3.396 1 91.75 90 PRO B C 1
ATOM 2146 O O . PRO B 1 90 ? -9.156 1.242 -3.742 1 91.75 90 PRO B O 1
ATOM 2149 N N . ILE B 1 91 ? -9.461 -0.958 -3.643 1 89.94 91 ILE B N 1
ATOM 2150 C CA . ILE B 1 91 ? -10.812 -0.877 -4.184 1 89.94 91 ILE B CA 1
ATOM 2151 C C . ILE B 1 91 ? -11.68 -1.983 -3.586 1 89.94 91 ILE B C 1
ATOM 2153 O O . ILE B 1 91 ? -11.195 -3.094 -3.346 1 89.94 91 ILE B O 1
ATOM 2157 N N . SER B 1 92 ? -12.961 -1.661 -3.359 1 88.94 92 SER B N 1
ATOM 2158 C CA . SER B 1 92 ? -13.867 -2.572 -2.67 1 88.94 92 SER B CA 1
ATOM 2159 C C . SER B 1 92 ? -14.078 -3.852 -3.473 1 88.94 92 SER B C 1
ATOM 2161 O O . SER B 1 92 ? -14.203 -4.938 -2.9 1 88.94 92 SER B O 1
ATOM 2163 N N . MET B 1 93 ? -14.094 -3.707 -4.762 1 92.44 93 MET B N 1
ATOM 2164 C CA . MET B 1 93 ? -14.359 -4.859 -5.617 1 92.44 93 MET B CA 1
ATOM 2165 C C . MET B 1 93 ? -13.305 -5.941 -5.418 1 92.44 93 MET B C 1
ATOM 2167 O O . MET B 1 93 ? -13.617 -7.133 -5.41 1 92.44 93 MET B O 1
ATOM 2171 N N . LEU B 1 94 ? -12.102 -5.562 -5.27 1 94.62 94 LEU B N 1
ATOM 2172 C CA . LEU B 1 94 ? -11.008 -6.512 -5.059 1 94.62 94 LEU B CA 1
ATOM 2173 C C . LEU B 1 94 ? -11.133 -7.191 -3.699 1 94.62 94 LEU B C 1
ATOM 2175 O O . LEU B 1 94 ? -10.945 -8.406 -3.584 1 94.62 94 LEU B O 1
ATOM 2179 N N . THR B 1 95 ? -11.461 -6.406 -2.719 1 92.12 95 THR B N 1
ATOM 2180 C CA . THR B 1 95 ? -11.641 -6.945 -1.376 1 92.12 95 THR B CA 1
ATOM 2181 C C . THR B 1 95 ? -12.812 -7.922 -1.339 1 92.12 95 THR B C 1
ATOM 2183 O O . THR B 1 95 ? -12.742 -8.961 -0.676 1 92.12 95 THR B O 1
ATOM 2186 N N . ASP B 1 96 ? -13.867 -7.562 -2.01 1 92.88 96 ASP B N 1
ATOM 2187 C CA . ASP B 1 96 ? -15.031 -8.438 -2.096 1 92.88 96 ASP B CA 1
ATOM 2188 C C . ASP B 1 96 ? -14.672 -9.766 -2.76 1 92.88 96 ASP B C 1
ATOM 2190 O O . ASP B 1 96 ? -15.078 -10.836 -2.293 1 92.88 96 ASP B O 1
ATOM 2194 N N . LEU B 1 97 ? -13.961 -9.656 -3.801 1 95.56 97 LEU B N 1
ATOM 2195 C CA . LEU B 1 97 ? -13.531 -10.859 -4.5 1 95.56 97 LEU B CA 1
ATOM 2196 C C . LEU B 1 97 ? -12.672 -11.742 -3.598 1 95.56 97 LEU B C 1
ATOM 2198 O O . LEU B 1 97 ? -12.836 -12.961 -3.574 1 95.56 97 LEU B O 1
ATOM 2202 N N . HIS B 1 98 ? -11.766 -11.141 -2.916 1 95.38 98 HIS B N 1
ATOM 2203 C CA . HIS B 1 98 ? -10.938 -11.898 -1.979 1 95.38 98 HIS B CA 1
ATOM 2204 C C . HIS B 1 98 ? -11.797 -12.625 -0.953 1 95.38 98 HIS B C 1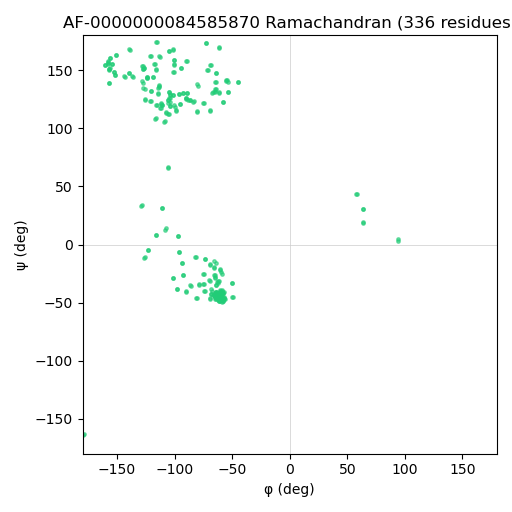
ATOM 2206 O O . HIS B 1 98 ? -11.547 -13.797 -0.64 1 95.38 98 HIS B O 1
ATOM 2212 N N . GLN B 1 99 ? -12.766 -11.914 -0.381 1 92.38 99 GLN B N 1
ATOM 2213 C CA . GLN B 1 99 ? -13.633 -12.516 0.624 1 92.38 99 GLN B CA 1
ATOM 2214 C C . GLN B 1 99 ? -14.367 -13.734 0.061 1 92.38 99 GLN B C 1
ATOM 2216 O O . GLN B 1 99 ? -14.5 -14.75 0.741 1 92.38 99 GLN B O 1
ATOM 2221 N N . GLU B 1 100 ? -14.82 -13.594 -1.125 1 94.12 100 GLU B N 1
ATOM 2222 C CA . GLU B 1 100 ? -15.516 -14.703 -1.771 1 94.12 100 GLU B CA 1
ATOM 2223 C C . GLU B 1 100 ? -14.578 -15.891 -1.999 1 94.12 100 GLU B C 1
ATOM 2225 O O . GLU B 1 100 ? -14.945 -17.031 -1.752 1 94.12 100 GLU B O 1
ATOM 2230 N N . ILE B 1 101 ? -13.383 -15.633 -2.479 1 94.06 101 ILE B N 1
ATOM 2231 C CA . ILE B 1 101 ? -12.406 -16.688 -2.725 1 94.06 101 ILE B CA 1
ATOM 2232 C C . ILE B 1 101 ? -12.031 -17.359 -1.407 1 94.06 101 ILE B C 1
ATOM 2234 O O . ILE B 1 101 ? -11.922 -18.594 -1.342 1 94.06 101 ILE B O 1
ATOM 2238 N N . TYR B 1 102 ? -11.836 -16.562 -0.436 1 90.69 102 TYR B N 1
ATOM 2239 C CA . TYR B 1 102 ? -11.484 -17.078 0.877 1 90.69 102 TYR B CA 1
ATOM 2240 C C . TYR B 1 102 ? -12.562 -18.016 1.4 1 90.69 102 TYR B C 1
ATOM 2242 O O . TYR B 1 102 ? -12.266 -19.016 2.068 1 90.69 102 TYR B O 1
ATOM 2250 N N . SER B 1 103 ? -13.789 -17.672 1.178 1 89.5 103 SER B N 1
ATOM 2251 C CA . SER B 1 103 ? -14.922 -18.469 1.667 1 89.5 103 SER B CA 1
ATOM 2252 C C . SER B 1 103 ? -14.969 -19.828 1 1 89.5 103 SER B C 1
ATOM 2254 O O . SER B 1 103 ? -15.641 -20.75 1.49 1 89.5 103 SER B O 1
ATOM 2256 N N . LEU B 1 104 ? -14.32 -19.953 -0.148 1 86.19 104 LEU B N 1
ATOM 2257 C CA . LEU B 1 104 ? -14.305 -21.219 -0.859 1 86.19 104 LEU B CA 1
ATOM 2258 C C . LEU B 1 104 ? -13.383 -22.219 -0.165 1 86.19 104 LEU B C 1
ATOM 2260 O O . LEU B 1 104 ? -13.492 -23.438 -0.389 1 86.19 104 LEU B O 1
ATOM 2264 N N . GLN B 1 105 ? -12.453 -21.641 0.535 1 75.69 105 GLN B N 1
ATOM 2265 C CA . GLN B 1 105 ? -11.398 -22.5 1.045 1 75.69 105 GLN B CA 1
ATOM 2266 C C . GLN B 1 105 ? -11.812 -23.172 2.354 1 75.69 105 GLN B C 1
ATOM 2268 O O . GLN B 1 105 ? -12.477 -22.547 3.188 1 75.69 105 GLN B O 1
ATOM 2273 N N . ALA B 1 106 ? -11.766 -24.453 2.328 1 62.81 106 ALA B N 1
ATOM 2274 C CA . ALA B 1 106 ? -12.07 -25.25 3.51 1 62.81 106 ALA B CA 1
ATOM 2275 C C . ALA B 1 106 ? -10.93 -25.203 4.516 1 62.81 106 ALA B C 1
ATOM 2277 O O . ALA B 1 106 ? -11.148 -25.281 5.727 1 62.81 106 ALA B O 1
ATOM 2278 N N . ALA B 1 107 ? -9.742 -25.125 3.994 1 63.25 107 ALA B N 1
ATOM 2279 C CA . ALA B 1 107 ? -8.562 -25.219 4.855 1 63.25 107 ALA B CA 1
ATOM 2280 C C . ALA B 1 107 ? -8.078 -23.828 5.27 1 63.25 107 ALA B C 1
ATOM 2282 O O . ALA B 1 107 ? -8.32 -22.844 4.57 1 63.25 107 ALA B O 1
ATOM 2283 N N . PRO B 1 108 ? -7.461 -23.812 6.434 1 64.75 108 PRO B N 1
ATOM 2284 C CA . PRO B 1 108 ? -6.941 -22.531 6.914 1 64.75 108 PRO B CA 1
ATOM 2285 C C . PRO B 1 108 ? -5.949 -21.906 5.941 1 64.75 108 PRO B C 1
ATOM 2287 O O . PRO B 1 108 ? -5.148 -22.609 5.324 1 64.75 108 PRO B O 1
ATOM 2290 N N . SER B 1 109 ? -6.152 -20.812 5.5 1 70.06 109 SER B N 1
ATOM 2291 C CA . SER B 1 109 ? -5.281 -20.031 4.633 1 70.06 109 SER B CA 1
ATOM 2292 C C . SER B 1 109 ? -4.535 -18.953 5.422 1 70.06 109 SER B C 1
ATOM 2294 O O . SER B 1 109 ? -5.059 -18.422 6.406 1 70.06 109 SER B O 1
ATOM 2296 N N . LEU B 1 110 ? -3.289 -18.656 4.938 1 69.5 110 LEU B N 1
ATOM 2297 C CA . LEU B 1 110 ? -2.484 -17.578 5.492 1 69.5 110 LEU B CA 1
ATOM 2298 C C . LEU B 1 110 ? -3.088 -16.219 5.156 1 69.5 110 LEU B C 1
ATOM 2300 O O . LEU B 1 110 ? -2.799 -15.227 5.824 1 69.5 110 LEU B O 1
ATOM 2304 N N . TYR B 1 111 ? -3.951 -16.297 4.176 1 76.88 111 TYR B N 1
ATOM 2305 C CA . TYR B 1 111 ? -4.496 -15.031 3.684 1 76.88 111 TYR B CA 1
ATOM 2306 C C . TYR B 1 111 ? -5.934 -14.836 4.152 1 76.88 111 TYR B C 1
ATOM 2308 O O . TYR B 1 111 ? -6.852 -14.734 3.332 1 76.88 111 TYR B O 1
ATOM 2316 N N . THR B 1 112 ? -6.102 -14.695 5.465 1 81.12 112 THR B N 1
ATOM 2317 C CA . THR B 1 112 ? -7.43 -14.375 5.98 1 81.12 112 THR B CA 1
ATOM 2318 C C . THR B 1 112 ? -7.84 -12.969 5.582 1 81.12 112 THR B C 1
ATOM 2320 O O . THR B 1 112 ? -6.992 -12.141 5.23 1 81.12 112 THR B O 1
ATOM 2323 N N . PRO B 1 113 ? -9.148 -12.773 5.527 1 80.31 113 PRO B N 1
ATOM 2324 C CA . PRO B 1 113 ? -9.609 -11.422 5.176 1 80.31 113 PRO B CA 1
ATOM 2325 C C . PRO B 1 113 ? -8.945 -10.336 6.008 1 80.31 113 PRO B C 1
ATOM 2327 O O . PRO B 1 113 ? -8.688 -9.234 5.508 1 80.31 113 PRO B O 1
ATOM 2330 N N . GLU B 1 114 ? -8.633 -10.617 7.234 1 81.94 114 GLU B N 1
ATOM 2331 C CA . GLU B 1 114 ? -8.008 -9.633 8.109 1 81.94 114 GLU B CA 1
ATOM 2332 C C . GLU B 1 114 ? -6.504 -9.562 7.875 1 81.94 114 GLU B C 1
ATOM 2334 O O . GLU B 1 114 ? -5.832 -8.656 8.375 1 81.94 114 GLU B O 1
ATOM 2339 N N . ASN B 1 115 ? -6.008 -10.508 7.121 1 87.88 115 ASN B N 1
ATOM 2340 C CA . ASN B 1 115 ? -4.57 -10.594 6.898 1 87.88 115 ASN B CA 1
ATOM 2341 C C . ASN B 1 115 ? -4.234 -10.688 5.41 1 87.88 115 ASN B C 1
ATOM 2343 O O . ASN B 1 115 ? -3.385 -11.484 5.012 1 87.88 115 ASN B O 1
ATOM 2347 N N . TRP B 1 116 ? -4.996 -10.07 4.656 1 93.62 116 TRP B N 1
ATOM 2348 C CA . TRP B 1 116 ? -4.723 -10.039 3.225 1 93.62 116 TRP B CA 1
ATOM 2349 C C . TRP B 1 116 ? -4.418 -8.625 2.756 1 93.62 116 TRP B C 1
ATOM 2351 O O . TRP B 1 116 ? -5.23 -7.715 2.934 1 93.62 116 TRP B O 1
ATOM 2361 N N . ILE B 1 117 ? -3.242 -8.438 2.219 1 95.31 117 ILE B N 1
ATOM 2362 C CA . ILE B 1 117 ? -2.811 -7.195 1.586 1 95.31 117 ILE B CA 1
ATOM 2363 C C . ILE B 1 117 ? -2.537 -7.441 0.104 1 95.31 117 ILE B C 1
ATOM 2365 O O . ILE B 1 117 ? -1.545 -8.078 -0.253 1 95.31 117 ILE B O 1
ATOM 2369 N N . PRO B 1 118 ? -3.404 -6.922 -0.758 1 96.62 118 PRO B N 1
ATOM 2370 C CA . PRO B 1 118 ? -3.18 -7.148 -2.188 1 96.62 118 PRO B CA 1
ATOM 2371 C C . PRO B 1 118 ? -1.865 -6.551 -2.682 1 96.62 118 PRO B C 1
ATOM 2373 O O . PRO B 1 118 ? -1.56 -5.391 -2.385 1 96.62 118 PRO B O 1
ATOM 2376 N N . HIS B 1 119 ? -1.097 -7.32 -3.387 1 97.88 119 HIS B N 1
ATOM 2377 C CA . HIS B 1 119 ? 0.164 -6.852 -3.949 1 97.88 119 HIS B CA 1
ATOM 2378 C C . HIS B 1 119 ? 0.625 -7.75 -5.094 1 97.88 119 HIS B C 1
ATOM 2380 O O . HIS B 1 119 ? 0.173 -8.891 -5.215 1 97.88 119 HIS B O 1
ATOM 2386 N N . MET B 1 120 ? 1.387 -7.246 -5.973 1 98.5 120 MET B N 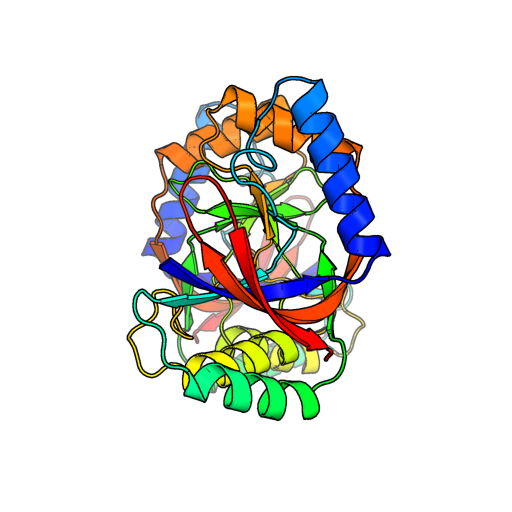1
ATOM 2387 C CA . MET B 1 120 ? 2.131 -7.984 -6.992 1 98.5 120 MET B CA 1
ATOM 2388 C C . MET B 1 120 ? 3.621 -8 -6.668 1 98.5 120 MET B C 1
ATOM 2390 O O . MET B 1 120 ? 4.266 -6.953 -6.621 1 98.5 120 MET B O 1
ATOM 2394 N N . THR B 1 121 ? 4.121 -9.203 -6.379 1 98 121 THR B N 1
ATOM 2395 C CA . THR B 1 121 ? 5.539 -9.32 -6.059 1 98 121 THR B CA 1
ATOM 2396 C C . THR B 1 121 ? 6.387 -9.203 -7.32 1 98 121 THR B C 1
ATOM 2398 O O . THR B 1 121 ? 6.195 -9.961 -8.273 1 98 121 THR B O 1
ATOM 2401 N N . ILE B 1 122 ? 7.266 -8.258 -7.332 1 98.56 122 ILE B N 1
ATOM 2402 C CA . ILE B 1 122 ? 8.188 -8.086 -8.445 1 98.56 122 ILE B CA 1
ATOM 2403 C C . ILE B 1 122 ? 9.461 -8.891 -8.188 1 98.56 122 ILE B C 1
ATOM 2405 O O . ILE B 1 122 ? 10.031 -9.469 -9.117 1 98.56 122 ILE B O 1
ATOM 2409 N N . ALA B 1 123 ? 9.867 -8.844 -6.977 1 98 123 ALA B N 1
ATOM 2410 C CA . ALA B 1 123 ? 11.039 -9.617 -6.559 1 98 123 ALA B CA 1
ATOM 2411 C C . ALA B 1 123 ? 11.023 -9.867 -5.051 1 98 123 ALA B C 1
ATOM 2413 O O . ALA B 1 123 ? 10.32 -9.172 -4.309 1 98 123 ALA B O 1
ATOM 2414 N N . ASN B 1 124 ? 11.695 -10.922 -4.613 1 96.25 124 ASN B N 1
ATOM 2415 C CA . ASN B 1 124 ? 11.836 -11.227 -3.193 1 96.25 124 ASN B CA 1
ATOM 2416 C C . ASN B 1 124 ? 13.25 -11.703 -2.859 1 96.25 124 ASN B C 1
ATOM 2418 O O . ASN B 1 124 ? 14.102 -11.812 -3.746 1 96.25 124 ASN B O 1
ATOM 2422 N N . HIS B 1 125 ? 13.547 -11.758 -1.541 1 95.12 125 HIS B N 1
ATOM 2423 C CA . HIS B 1 125 ? 14.844 -12.172 -1.021 1 95.12 125 HIS B CA 1
ATOM 2424 C C . HIS B 1 125 ? 15.961 -11.281 -1.567 1 95.12 125 HIS B C 1
ATOM 2426 O O . HIS B 1 125 ? 16.984 -11.789 -2.037 1 95.12 125 HIS B O 1
ATOM 2432 N N . LEU B 1 126 ? 15.711 -10.055 -1.582 1 95.75 126 LEU B N 1
ATOM 2433 C CA . LEU B 1 126 ? 16.672 -9.078 -2.072 1 95.75 126 LEU B CA 1
ATOM 2434 C C . LEU B 1 126 ? 17.578 -8.602 -0.947 1 95.75 126 LEU B C 1
ATOM 2436 O O . LEU B 1 126 ? 17.125 -8.352 0.168 1 95.75 126 LEU B O 1
ATOM 2440 N N . ASN B 1 127 ? 18.844 -8.625 -1.195 1 92.38 127 ASN B N 1
ATOM 2441 C CA . ASN B 1 127 ? 19.703 -7.887 -0.28 1 92.38 127 ASN B CA 1
ATOM 2442 C C . ASN B 1 127 ? 19.562 -6.379 -0.474 1 92.38 127 ASN B C 1
ATOM 2444 O O . ASN B 1 127 ? 18.875 -5.93 -1.395 1 92.38 127 ASN B O 1
ATOM 2448 N N . PRO B 1 128 ? 20.172 -5.555 0.368 1 88 128 PRO B N 1
ATOM 2449 C CA . PRO B 1 128 ? 19.984 -4.105 0.307 1 88 128 PRO B CA 1
ATOM 2450 C C . PRO B 1 128 ? 20.391 -3.508 -1.038 1 88 128 PRO B C 1
ATOM 2452 O O . PRO B 1 128 ? 19.688 -2.637 -1.568 1 88 128 PRO B O 1
ATOM 2455 N N . ASP B 1 129 ? 21.469 -3.955 -1.579 1 92 129 ASP B N 1
ATOM 2456 C CA . ASP B 1 129 ? 21.922 -3.451 -2.871 1 92 129 ASP B CA 1
ATOM 2457 C C . ASP B 1 129 ? 20.938 -3.812 -3.98 1 92 129 ASP B C 1
ATOM 2459 O O . ASP B 1 129 ? 20.641 -2.988 -4.848 1 92 129 ASP B O 1
ATOM 2463 N N . GLN B 1 130 ? 20.453 -5.023 -3.955 1 95 130 GLN B N 1
ATOM 2464 C CA . GLN B 1 130 ? 19.469 -5.473 -4.934 1 95 130 GLN B CA 1
ATOM 2465 C C . GLN B 1 130 ? 18.172 -4.691 -4.805 1 95 130 GLN B C 1
ATOM 2467 O O . GLN B 1 130 ? 17.547 -4.34 -5.809 1 95 130 GLN B O 1
ATOM 2472 N N . GLN B 1 131 ? 17.797 -4.461 -3.568 1 93 131 GLN B N 1
ATOM 2473 C CA . GLN B 1 131 ? 16.578 -3.686 -3.322 1 93 131 GLN B CA 1
ATOM 2474 C C . GLN B 1 131 ? 16.672 -2.303 -3.963 1 93 131 GLN B C 1
ATOM 2476 O O . GLN B 1 131 ? 15.734 -1.851 -4.617 1 93 131 GLN B O 1
ATOM 2481 N N . ALA B 1 132 ? 17.781 -1.646 -3.725 1 90.5 132 ALA B N 1
ATOM 2482 C CA . ALA B 1 132 ? 18 -0.319 -4.293 1 90.5 132 ALA B CA 1
ATOM 2483 C C . ALA B 1 132 ? 18 -0.371 -5.82 1 90.5 132 ALA B C 1
ATOM 2485 O O . ALA B 1 132 ? 17.453 0.516 -6.477 1 90.5 132 ALA B O 1
ATOM 2486 N N . ALA B 1 133 ? 18.625 -1.376 -6.344 1 94.81 133 ALA B N 1
ATOM 2487 C CA . ALA B 1 133 ? 18.703 -1.523 -7.797 1 94.81 133 ALA B CA 1
ATOM 2488 C C . ALA B 1 133 ? 17.328 -1.762 -8.406 1 94.81 133 ALA B C 1
ATOM 2490 O O . ALA B 1 133 ? 17 -1.183 -9.445 1 94.81 133 ALA B O 1
ATOM 2491 N N . VAL B 1 134 ? 16.531 -2.643 -7.793 1 96.44 134 VAL B N 1
ATOM 2492 C CA . VAL B 1 134 ? 15.172 -2.912 -8.281 1 96.44 134 VAL B CA 1
ATOM 2493 C C . VAL B 1 134 ? 14.344 -1.631 -8.25 1 96.44 134 VAL B C 1
ATOM 2495 O O . VAL B 1 134 ? 13.656 -1.305 -9.219 1 96.44 134 VAL B O 1
ATOM 2498 N N . GLN B 1 135 ? 14.438 -0.946 -7.137 1 93.31 135 GLN B N 1
ATOM 2499 C CA . GLN B 1 135 ? 13.688 0.296 -6.992 1 93.31 135 GLN B CA 1
ATOM 2500 C C . GLN B 1 135 ? 14.07 1.303 -8.07 1 93.31 135 GLN B C 1
ATOM 2502 O O . GLN B 1 135 ? 13.203 1.947 -8.664 1 93.31 135 GLN B O 1
ATOM 2507 N N . HIS B 1 136 ? 15.336 1.432 -8.258 1 92.25 136 HIS B N 1
ATOM 2508 C CA . HIS B 1 136 ? 15.828 2.359 -9.266 1 92.25 136 HIS B CA 1
ATOM 2509 C C . HIS B 1 136 ? 15.289 1.998 -10.648 1 92.25 136 HIS B C 1
ATOM 2511 O O . HIS B 1 136 ? 14.797 2.865 -11.375 1 92.25 136 HIS B O 1
ATOM 2517 N N . LEU B 1 137 ? 15.398 0.778 -11.008 1 95.31 137 LEU B N 1
ATOM 2518 C CA . LEU B 1 137 ? 14.961 0.333 -12.328 1 95.31 137 LEU B CA 1
ATOM 2519 C C . LEU B 1 137 ? 13.453 0.506 -12.484 1 95.31 137 LEU B C 1
ATOM 2521 O O . LEU B 1 137 ? 12.984 0.959 -13.531 1 95.31 137 LEU B O 1
ATOM 2525 N N . VAL B 1 138 ? 12.703 0.115 -11.477 1 95.19 138 VAL B N 1
ATOM 2526 C CA . VAL B 1 138 ? 11.25 0.225 -11.523 1 95.19 138 VAL B CA 1
ATOM 2527 C C . VAL B 1 138 ? 10.844 1.688 -11.688 1 95.19 138 VAL B C 1
ATOM 2529 O O . VAL B 1 138 ? 9.977 2.012 -12.492 1 95.19 138 VAL B O 1
ATOM 2532 N N . LYS B 1 139 ? 11.484 2.572 -10.945 1 92 139 LYS B N 1
ATOM 2533 C CA . LYS B 1 139 ? 11.18 3.998 -11.039 1 92 139 LYS B CA 1
ATOM 2534 C C . LYS B 1 139 ? 11.469 4.531 -12.438 1 92 139 LYS B C 1
ATOM 2536 O O . LYS B 1 139 ? 10.781 5.434 -12.922 1 92 139 LYS B O 1
ATOM 2541 N N . GLN B 1 140 ? 12.414 3.967 -13.055 1 92.88 140 GLN B N 1
ATOM 2542 C CA . GLN B 1 140 ? 12.797 4.402 -14.391 1 92.88 140 GLN B CA 1
ATOM 2543 C C . GLN B 1 140 ? 11.844 3.85 -15.445 1 92.88 140 GLN B C 1
ATOM 2545 O O . GLN B 1 140 ? 11.57 4.512 -16.453 1 92.88 140 GLN B O 1
ATOM 2550 N N . ARG B 1 141 ? 11.367 2.676 -15.227 1 95.31 141 ARG B N 1
ATOM 2551 C CA . ARG B 1 141 ? 10.711 1.955 -16.312 1 95.31 141 ARG B CA 1
ATOM 2552 C C . ARG B 1 141 ? 9.195 2.029 -16.172 1 95.31 141 ARG B C 1
ATOM 2554 O O . ARG B 1 141 ? 8.469 1.902 -17.156 1 95.31 141 ARG B O 1
ATOM 2561 N N . LEU B 1 142 ? 8.781 2.141 -14.945 1 95.25 142 LEU B N 1
ATOM 2562 C CA . LEU B 1 142 ? 7.336 2.068 -14.734 1 95.25 142 LEU B CA 1
ATOM 2563 C C . LEU B 1 142 ? 6.785 3.418 -14.289 1 95.25 142 LEU B C 1
ATOM 2565 O O . LEU B 1 142 ? 7.23 3.977 -13.289 1 95.25 142 LEU B O 1
ATOM 2569 N N . ASP B 1 143 ? 5.848 3.928 -15.078 1 96.19 143 ASP B N 1
ATOM 2570 C CA . ASP B 1 143 ? 4.953 4.988 -14.625 1 96.19 143 ASP B CA 1
ATOM 2571 C C . ASP B 1 143 ? 3.691 4.406 -13.992 1 96.19 143 ASP B C 1
ATOM 2573 O O . ASP B 1 143 ? 3.393 3.223 -14.164 1 96.19 143 ASP B O 1
ATOM 2577 N N . PRO B 1 144 ? 3.062 5.254 -13.156 1 96.81 144 PRO B N 1
ATOM 2578 C CA . PRO B 1 144 ? 1.751 4.754 -12.734 1 96.81 144 PRO B CA 1
ATOM 2579 C C . PRO B 1 144 ? 0.937 4.188 -13.898 1 96.81 144 PRO B C 1
ATOM 2581 O O . PRO B 1 144 ? 0.967 4.734 -15 1 96.81 144 PRO B O 1
ATOM 2584 N N . PHE B 1 145 ? 0.242 3.068 -13.672 1 98 145 PHE B N 1
ATOM 2585 C CA . PHE B 1 145 ? -0.477 2.424 -14.758 1 98 145 PHE B CA 1
ATOM 2586 C C . PHE B 1 145 ? -1.702 1.682 -14.242 1 98 145 PHE B C 1
ATOM 2588 O O . PHE B 1 145 ? -1.844 1.479 -13.031 1 98 145 PHE B O 1
ATOM 2595 N N . SER B 1 146 ? -2.551 1.385 -15.164 1 98.19 146 SER B N 1
ATOM 2596 C CA . SER B 1 146 ? -3.691 0.523 -14.875 1 98.19 146 SER B CA 1
ATOM 2597 C C . SER B 1 146 ? -3.488 -0.875 -15.445 1 98.19 146 SER B C 1
ATOM 2599 O O . SER B 1 146 ? -2.969 -1.029 -16.547 1 98.19 146 SER B O 1
ATOM 2601 N N . GLY B 1 147 ? -3.717 -1.82 -14.625 1 98.5 147 GLY B N 1
ATOM 2602 C CA . GLY B 1 147 ? -3.723 -3.213 -15.047 1 98.5 147 GLY B CA 1
ATOM 2603 C C . GLY B 1 147 ? -5.062 -3.893 -14.836 1 98.5 147 GLY B C 1
ATOM 2604 O O . GLY B 1 147 ? -5.734 -3.652 -13.828 1 98.5 147 GLY B O 1
ATOM 2605 N N . THR B 1 148 ? -5.41 -4.762 -15.75 1 98.62 148 THR B N 1
ATOM 2606 C CA . THR B 1 148 ? -6.707 -5.426 -15.664 1 98.62 148 THR B CA 1
ATOM 2607 C C . THR B 1 148 ? -6.543 -6.871 -15.203 1 98.62 148 THR B C 1
ATOM 2609 O O . THR B 1 148 ? -5.906 -7.68 -15.883 1 98.62 148 THR B O 1
ATOM 2612 N N . LEU B 1 149 ? -7.047 -7.109 -13.969 1 98.62 149 LEU B N 1
ATOM 2613 C CA . LEU B 1 149 ? -7.172 -8.484 -13.5 1 98.62 149 LEU B CA 1
ATOM 2614 C C . LEU B 1 149 ? -8.258 -9.227 -14.273 1 98.62 149 LEU B C 1
ATOM 2616 O O . LEU B 1 149 ? -9.438 -8.906 -14.156 1 98.62 149 LEU B O 1
ATOM 2620 N N . SER B 1 150 ? -7.871 -10.258 -15.039 1 98.44 150 SER B N 1
ATOM 2621 C CA . SER B 1 150 ? -8.828 -10.789 -16 1 98.44 150 SER B CA 1
ATOM 2622 C C . SER B 1 150 ? -9.023 -12.297 -15.812 1 98.44 150 SER B C 1
ATOM 2624 O O . SER B 1 150 ? -9.953 -12.883 -16.375 1 98.44 150 SER B O 1
ATOM 2626 N N . LYS B 1 151 ? -8.219 -12.953 -15.039 1 98.56 151 LYS B N 1
ATOM 2627 C CA . LYS B 1 151 ? -8.328 -14.391 -14.836 1 98.56 151 LYS B CA 1
ATOM 2628 C C . LYS B 1 151 ? -8.078 -14.758 -13.375 1 98.56 151 LYS B C 1
ATOM 2630 O O . LYS B 1 151 ? -7.316 -14.078 -12.68 1 98.56 151 LYS B O 1
ATOM 2635 N N . ILE B 1 152 ? -8.727 -15.781 -12.93 1 98.25 152 ILE B N 1
ATOM 2636 C CA . ILE B 1 152 ? -8.438 -16.438 -11.656 1 98.25 152 ILE B CA 1
ATOM 2637 C C . ILE B 1 152 ? -7.941 -17.859 -11.906 1 98.25 152 ILE B C 1
ATOM 2639 O O . ILE B 1 152 ? -8.547 -18.609 -12.68 1 98.25 152 ILE B O 1
ATOM 2643 N N . ALA B 1 153 ? -6.836 -18.188 -11.297 1 97.69 153 ALA B N 1
ATOM 2644 C CA . ALA B 1 153 ? -6.234 -19.484 -11.555 1 97.69 153 ALA B CA 1
ATOM 2645 C C . ALA B 1 153 ? -5.969 -20.234 -10.25 1 97.69 153 ALA B C 1
ATOM 2647 O O . ALA B 1 153 ? -5.613 -19.625 -9.234 1 97.69 153 ALA B O 1
ATOM 2648 N N . LEU B 1 154 ? -6.227 -21.469 -10.25 1 96.44 154 LEU B N 1
ATOM 2649 C CA . LEU B 1 154 ? -5.688 -22.391 -9.25 1 96.44 154 LEU B CA 1
ATOM 2650 C C . LEU B 1 154 ? -4.34 -22.938 -9.695 1 96.44 154 LEU B C 1
ATOM 2652 O O . LEU B 1 154 ? -4.234 -23.531 -10.781 1 96.44 154 LEU B O 1
ATOM 2656 N N . ILE B 1 155 ? -3.367 -22.734 -8.836 1 97.06 155 ILE B N 1
ATOM 2657 C CA . ILE B 1 155 ? -2.037 -23.172 -9.242 1 97.06 155 ILE B CA 1
ATOM 2658 C C . ILE B 1 155 ? -1.448 -24.094 -8.172 1 97.06 155 ILE B C 1
ATOM 2660 O O . ILE B 1 155 ? -1.848 -24.031 -7.004 1 97.06 155 ILE B O 1
ATOM 2664 N N . GLN B 1 156 ? -0.604 -24.969 -8.57 1 96.56 156 GLN B N 1
ATOM 2665 C CA . GLN B 1 156 ? 0.266 -25.734 -7.688 1 96.56 156 GLN B CA 1
ATOM 2666 C C . GLN B 1 156 ? 1.705 -25.234 -7.758 1 96.56 156 GLN B C 1
ATOM 2668 O O . GLN B 1 156 ? 2.27 -25.109 -8.852 1 96.56 156 GLN B O 1
ATOM 2673 N N . ILE B 1 157 ? 2.223 -24.891 -6.645 1 96.31 157 ILE B N 1
ATOM 2674 C CA . ILE B 1 157 ? 3.592 -24.391 -6.574 1 96.31 157 ILE B CA 1
ATOM 2675 C C . ILE B 1 157 ? 4.527 -25.516 -6.148 1 96.31 157 ILE B C 1
ATOM 2677 O O . ILE B 1 157 ? 4.418 -26.047 -5.035 1 96.31 157 ILE B O 1
ATOM 2681 N N . THR B 1 158 ? 5.387 -25.859 -7.039 1 95.44 158 THR B N 1
ATOM 2682 C CA . THR B 1 158 ? 6.418 -26.859 -6.781 1 95.44 158 THR B CA 1
ATOM 2683 C C . THR B 1 158 ? 7.809 -26.234 -6.852 1 95.44 158 THR B C 1
ATOM 2685 O O . THR B 1 158 ? 7.945 -25.047 -7.152 1 95.44 158 THR B O 1
ATOM 2688 N N . GLU B 1 159 ? 8.852 -26.984 -6.523 1 91.38 159 GLU B N 1
ATOM 2689 C CA . GLU B 1 159 ? 10.211 -26.438 -6.492 1 91.38 159 GLU B CA 1
ATOM 2690 C C . GLU B 1 159 ? 10.641 -25.969 -7.871 1 91.38 159 GLU B C 1
ATOM 2692 O O . GLU B 1 159 ? 11.125 -24.844 -8.023 1 91.38 159 GLU B O 1
ATOM 2697 N N . PRO B 1 160 ? 10.422 -26.719 -8.852 1 94.69 160 PRO B N 1
ATOM 2698 C CA . PRO B 1 160 ? 10.961 -26.297 -10.148 1 94.69 160 PRO B CA 1
ATOM 2699 C C . PRO B 1 160 ? 9.953 -25.516 -10.969 1 94.69 160 PRO B C 1
ATOM 2701 O O . PRO B 1 160 ? 10.32 -24.891 -11.969 1 94.69 160 PRO B O 1
ATOM 2704 N N . ALA B 1 161 ? 8.633 -25.641 -10.523 1 97.56 161 ALA B N 1
ATOM 2705 C CA . ALA B 1 161 ? 7.68 -25.078 -11.477 1 97.56 161 ALA B CA 1
ATOM 2706 C C . ALA B 1 161 ? 6.391 -24.641 -10.773 1 97.56 161 ALA B C 1
ATOM 2708 O O . ALA B 1 161 ? 6.113 -25.094 -9.656 1 97.56 161 ALA B O 1
ATOM 2709 N N . VAL B 1 162 ? 5.711 -23.719 -11.383 1 97.88 162 VAL B N 1
ATOM 2710 C CA . VAL B 1 162 ? 4.32 -23.391 -11.094 1 97.88 162 VAL B CA 1
ATOM 2711 C C . VAL B 1 162 ? 3.406 -24.047 -12.125 1 97.88 162 VAL B C 1
ATOM 2713 O O . VAL B 1 162 ? 3.533 -23.797 -13.32 1 97.88 162 VAL B O 1
ATOM 2716 N N . ILE B 1 163 ? 2.551 -24.906 -11.617 1 97.62 163 ILE B N 1
ATOM 2717 C CA . ILE B 1 163 ? 1.649 -25.641 -12.492 1 97.62 163 ILE B CA 1
ATOM 2718 C C . ILE B 1 163 ? 0.244 -25.047 -12.398 1 97.62 163 ILE B C 1
ATOM 2720 O O . ILE B 1 163 ? -0.333 -24.969 -11.312 1 97.62 163 ILE B O 1
ATOM 2724 N N . GLU B 1 164 ? -0.256 -24.641 -13.555 1 97.56 164 GLU B N 1
ATOM 2725 C CA . GLU B 1 164 ? -1.633 -24.156 -13.602 1 97.56 164 GLU B CA 1
ATOM 2726 C C . GLU B 1 164 ? -2.625 -25.312 -13.664 1 97.56 164 GLU B C 1
ATOM 2728 O O . GLU B 1 164 ? -2.674 -26.047 -14.656 1 97.56 164 GLU B O 1
ATOM 2733 N N . LEU B 1 165 ? -3.396 -25.453 -12.641 1 96.5 165 LEU B N 1
ATOM 2734 C CA . LEU B 1 165 ? -4.371 -26.547 -12.578 1 96.5 165 LEU B CA 1
ATOM 2735 C C . LEU B 1 165 ? -5.672 -26.141 -13.266 1 96.5 165 LEU B C 1
ATOM 2737 O O . LEU B 1 165 ? -6.363 -26.984 -13.836 1 96.5 165 LEU B O 1
ATOM 2741 N N . GLN B 1 166 ? -6.059 -24.922 -13.172 1 96.94 166 GLN B N 1
ATOM 2742 C CA . GLN B 1 166 ? -7.254 -24.359 -13.781 1 96.94 166 GLN B CA 1
ATOM 2743 C C . GLN B 1 166 ? -7.129 -22.859 -13.953 1 96.94 166 GLN B C 1
ATOM 2745 O O . GLN B 1 166 ? -6.59 -22.172 -13.078 1 96.94 166 GLN B O 1
ATOM 2750 N N . ILE B 1 167 ? -7.559 -22.344 -15.031 1 97.75 167 ILE B N 1
ATOM 2751 C CA . ILE B 1 167 ? -7.656 -20.906 -15.273 1 97.75 167 ILE B CA 1
ATOM 2752 C C . ILE B 1 167 ? -9.078 -20.547 -15.695 1 97.75 167 ILE B C 1
ATOM 2754 O O . ILE B 1 167 ? -9.648 -21.188 -16.594 1 97.75 167 ILE B O 1
ATOM 2758 N N . SER B 1 168 ? -9.633 -19.688 -15.023 1 97.19 168 SER B N 1
ATOM 2759 C CA . SER B 1 168 ? -10.977 -19.203 -15.32 1 97.19 168 SER B CA 1
ATOM 2760 C C . SER B 1 168 ? -10.977 -17.703 -15.594 1 97.19 168 SER B C 1
ATOM 2762 O O . SER B 1 168 ? -10.375 -16.922 -14.844 1 97.19 168 SER B O 1
ATOM 2764 N N . THR B 1 169 ? -11.641 -17.312 -16.672 1 95.94 169 THR B N 1
ATOM 2765 C CA . THR B 1 169 ? -11.719 -15.898 -17.016 1 95.94 169 THR B CA 1
ATOM 2766 C C . THR B 1 169 ? -12.789 -15.188 -16.188 1 95.94 169 THR B C 1
ATOM 2768 O O . THR B 1 169 ? -13.852 -15.758 -15.922 1 95.94 169 THR B O 1
ATOM 2771 N N . ILE B 1 170 ? -12.469 -14.039 -15.75 1 95 170 ILE B N 1
ATOM 2772 C CA . ILE B 1 170 ? -13.477 -13.172 -15.156 1 95 170 ILE B CA 1
ATOM 2773 C C . ILE B 1 170 ? -13.742 -11.984 -16.078 1 95 170 ILE B C 1
ATOM 2775 O O . ILE B 1 170 ? -12.867 -11.57 -16.828 1 95 170 ILE B O 1
#

Organism: NCBI:txid361277

Secondary structure (DSSP, 8-state):
-EEEEEEEPHHHHHHHHHHHHHHHHTTS--GGGSSBT---EEEEEEESS--THHHHHHHHHHTT---EEEEEEEEEEETT---EEEEEPP-HHHHHHHHHHHHH--SPPS--GGG----EEEE-S--HHHHHHHHHHHHHH--SEEEEEEEEEEEEE-SSBEEEEEEEE-/-EEEEEEEPHHHHHHHHHHHHHHHHTTS--GGGSSBT---EEEEEEESS--THHHHHHHHHHTT---EEEEEEEEEEETT---EEEEEPP-HHHHHHHHHHHHH--SPPS--GGG----EEEE-S--HHHHHHHHHHHHHH--SEEEEEEEEEEEEE-SSBEEEEEEEE-